Protein AF-A0A6V7HMQ6-F1 (afdb_monomer)

Foldseek 3Di:
DDDDDDDDDDDDDDDDDDDDPPDDDPPPDDCDPPCPVVPPPPVFQQAAPVCVVQDAAAPVVQVVVQVVVLVVCVVVPVDQDKDKGQHCLVNDPQQWGMWIWGQDPVGTDIDTDHDPDDDDPVRVVVVVVVVLVVVCVVPPVPDPDPDDDKDKDKDWDDADDPVRGDPVPDDDDPDHDTDMDIDMDD

Sequence (186 aa):
DIRKPTSPVSPKQEVEDTTYEVTGTPLEHDFGEDSFNVSTVAIKRNWYKFEEKYLPISITEATRLISSCTDDLQGCDSWKNPIVCIVDPSSSKDNEVLIGNNPDSRGFMTFSARLAGVATMSKVQNDVEALLVQHLSDTHPSKMKNPRIEITAIYEIYGIDPEITDFSEERKIEFPGFLKVETSWQ

Secondary structure (DSSP, 8-state):
-----------------------PPP------S-GGG---------S-GGGTT-PPBPHHHHHHHHHHHHHHTTT-TT--SPEEEEB-GGG-TT-EEEEEEEEETTEEEEEEEE---S--HHHHHHHHHHHHHHHHHHH-TT--PPP---EEEEEEEEE--TTT--TTTS---S---EEEEEEEE-

Organism: NCBI:txid1563983

Mean predicted aligned error: 16.92 Å

Structure (mmCIF, N/CA/C/O backbone):
data_AF-A0A6V7HMQ6-F1
#
_entry.id   AF-A0A6V7HMQ6-F1
#
loop_
_atom_site.group_PDB
_atom_site.id
_atom_site.type_symbol
_atom_site.label_atom_id
_atom_site.label_alt_id
_atom_site.label_comp_id
_atom_site.label_asym_id
_atom_site.label_entity_id
_atom_site.label_seq_id
_atom_site.pdbx_PDB_ins_code
_atom_site.Cartn_x
_atom_site.Cartn_y
_atom_site.Cartn_z
_atom_site.occupancy
_atom_site.B_iso_or_equiv
_atom_site.auth_seq_id
_atom_site.auth_comp_id
_atom_site.auth_asym_id
_atom_site.auth_atom_id
_atom_site.pdbx_PDB_model_num
ATOM 1 N N . ASP A 1 1 ? -63.573 10.245 67.338 1.00 44.12 1 ASP A N 1
ATOM 2 C CA . ASP A 1 1 ? -64.781 9.433 67.107 1.00 44.12 1 ASP A CA 1
ATOM 3 C C . ASP A 1 1 ? -65.916 10.235 66.504 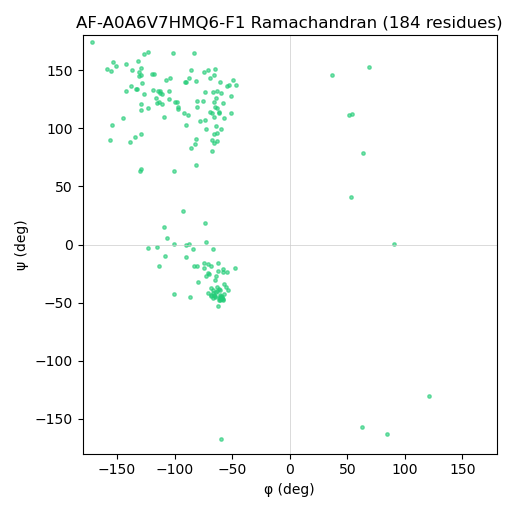1.00 44.12 1 ASP A C 1
ATOM 5 O O . ASP A 1 1 ? -66.597 10.932 67.239 1.00 44.12 1 ASP A O 1
ATOM 9 N N . ILE A 1 2 ? -66.147 10.108 65.193 1.00 36.53 2 ILE A N 1
ATOM 10 C CA . ILE A 1 2 ? -67.482 10.245 64.587 1.00 36.53 2 ILE A CA 1
ATOM 11 C C . ILE A 1 2 ? -67.547 9.245 63.423 1.00 36.53 2 ILE A C 1
ATOM 13 O O . ILE A 1 2 ? -66.895 9.427 62.400 1.00 36.53 2 ILE A O 1
ATOM 17 N N . ARG A 1 3 ? -68.327 8.172 63.591 1.00 41.03 3 ARG A N 1
ATOM 18 C CA . ARG A 1 3 ? -68.826 7.332 62.490 1.00 41.03 3 ARG A CA 1
ATOM 19 C C . ARG A 1 3 ? -70.136 7.927 61.980 1.00 41.03 3 ARG A C 1
ATOM 21 O O . ARG A 1 3 ? -70.962 8.279 62.816 1.00 41.03 3 ARG A O 1
ATOM 28 N N . LYS A 1 4 ? -70.391 7.879 60.667 1.00 38.78 4 LYS A N 1
ATOM 29 C CA . LYS A 1 4 ? -71.736 7.640 60.100 1.00 38.78 4 LYS A CA 1
ATOM 30 C C . LYS A 1 4 ? -71.671 6.995 58.694 1.00 38.78 4 LYS A C 1
ATOM 32 O O . LYS A 1 4 ? -70.620 7.082 58.065 1.00 38.78 4 LYS A O 1
ATOM 37 N N . PRO A 1 5 ? -72.745 6.303 58.247 1.00 42.19 5 PRO A N 1
ATOM 38 C CA . PRO A 1 5 ? -72.671 5.152 57.334 1.00 42.19 5 PRO A CA 1
ATOM 39 C C . PRO A 1 5 ? -73.475 5.266 56.003 1.00 42.19 5 PRO A C 1
ATOM 41 O O . PRO A 1 5 ? -74.366 6.098 55.885 1.00 42.19 5 PRO A O 1
ATOM 44 N N . THR A 1 6 ? -73.155 4.356 55.059 1.00 39.34 6 THR A N 1
ATOM 45 C CA . THR A 1 6 ? -73.966 3.653 54.009 1.00 39.34 6 THR A CA 1
ATOM 46 C C . THR A 1 6 ? -74.893 4.383 52.994 1.00 39.34 6 THR A C 1
ATOM 48 O O . THR A 1 6 ? -75.968 4.831 53.371 1.00 39.34 6 THR A O 1
ATOM 51 N N . SER A 1 7 ? -74.476 4.336 51.704 1.00 42.53 7 SER A N 1
ATOM 52 C CA . SER A 1 7 ? -75.098 3.927 50.389 1.00 42.53 7 SER A CA 1
ATOM 53 C C . SER A 1 7 ? -76.594 4.195 50.046 1.00 42.53 7 SER A C 1
ATOM 55 O O . SER A 1 7 ? -77.411 4.034 50.948 1.00 42.53 7 SER A O 1
ATOM 57 N N . PRO A 1 8 ? -77.015 4.491 48.766 1.00 43.47 8 PRO A N 1
ATOM 58 C CA . PRO A 1 8 ? -77.059 3.504 47.642 1.00 43.47 8 PRO A CA 1
ATOM 59 C C . PRO A 1 8 ? -76.978 3.992 46.141 1.00 43.47 8 PRO A C 1
ATOM 61 O O . PRO A 1 8 ? -77.483 5.041 45.774 1.00 43.47 8 PRO A O 1
ATOM 64 N N . VAL A 1 9 ? -76.390 3.137 45.277 1.00 34.81 9 VAL A N 1
ATOM 65 C CA . VAL A 1 9 ? -76.815 2.609 43.934 1.00 34.81 9 VAL A CA 1
ATOM 66 C C . VAL A 1 9 ? -77.222 3.520 42.724 1.00 34.81 9 VAL A C 1
ATOM 68 O O . VAL A 1 9 ? -78.347 3.995 42.665 1.00 34.81 9 VAL A O 1
ATOM 71 N N . SER A 1 10 ? -76.357 3.489 41.674 1.00 36.47 10 SER A N 1
ATOM 72 C CA . SER A 1 10 ? -76.566 3.362 40.185 1.00 36.47 10 SER A CA 1
ATOM 73 C C . SER A 1 10 ? -77.227 4.478 39.330 1.00 36.47 10 SER A C 1
ATOM 75 O O . SER A 1 10 ? -78.046 5.218 39.860 1.00 36.47 10 SER A O 1
ATOM 77 N N . PRO A 1 11 ? -76.924 4.604 38.003 1.00 38.47 11 PRO A N 1
ATOM 78 C CA . PRO A 1 11 ? -76.754 3.505 37.038 1.00 38.47 11 PRO A CA 1
ATOM 79 C C . PRO A 1 11 ? -75.514 3.512 36.134 1.00 38.47 11 PRO A C 1
ATOM 81 O O . PRO A 1 11 ? -74.884 4.525 35.849 1.00 38.47 11 PRO A O 1
ATOM 84 N N . LYS A 1 12 ? -75.235 2.292 35.666 1.00 45.47 12 LYS A N 1
ATOM 85 C CA . LYS A 1 12 ? -74.342 1.929 34.573 1.00 45.47 12 LYS A CA 1
ATOM 86 C C . LYS A 1 12 ? -74.556 2.806 33.338 1.00 45.47 12 LYS A C 1
ATOM 88 O O . LYS A 1 12 ? -75.685 2.942 32.870 1.00 45.47 12 LYS A O 1
ATOM 93 N N . GLN A 1 13 ? -73.454 3.222 32.731 1.00 36.81 13 GLN A N 1
ATOM 94 C CA . GLN A 1 13 ? -73.375 3.313 31.282 1.00 36.81 13 GLN A CA 1
ATOM 95 C C . GLN A 1 13 ? -72.100 2.582 30.861 1.00 36.81 13 GLN A C 1
ATOM 97 O O . GLN A 1 13 ? -70.996 3.107 30.951 1.00 36.81 13 GLN A O 1
ATOM 102 N N . GLU A 1 14 ? -72.273 1.308 30.510 1.00 45.88 14 GLU A N 1
ATOM 103 C CA . GLU A 1 14 ? -71.322 0.584 29.674 1.00 45.88 14 GLU A CA 1
ATOM 104 C C . GLU A 1 14 ? -71.394 1.231 28.286 1.00 45.88 14 GLU A C 1
ATOM 106 O O . GLU A 1 14 ? -72.427 1.161 27.621 1.00 45.88 14 GLU A O 1
ATOM 111 N N . VAL A 1 15 ? -70.314 1.893 27.880 1.00 42.06 15 VAL A N 1
ATOM 112 C CA . VAL A 1 15 ? -69.945 2.028 26.471 1.00 42.06 15 VAL A CA 1
ATOM 113 C C . VAL A 1 15 ? -68.452 1.732 26.417 1.00 42.06 15 VAL A C 1
ATOM 115 O O . VAL A 1 15 ? -67.619 2.598 26.673 1.00 42.06 15 VAL A O 1
ATOM 118 N N . GLU A 1 16 ? -68.126 0.466 26.172 1.00 47.56 16 GLU A N 1
ATOM 119 C CA . GLU A 1 16 ? -66.849 0.116 25.563 1.00 47.56 16 GLU A CA 1
ATOM 120 C C . GLU A 1 16 ? -66.852 0.684 24.141 1.00 47.56 16 GLU A C 1
ATOM 122 O O . GLU A 1 16 ? -67.730 0.347 23.351 1.00 47.56 16 GLU A O 1
ATOM 127 N N . ASP A 1 17 ? -65.877 1.531 23.820 1.00 38.19 17 ASP A N 1
ATOM 128 C CA . ASP A 1 17 ? -65.080 1.285 22.620 1.00 38.19 17 ASP A CA 1
ATOM 129 C C . ASP A 1 17 ? -63.701 1.934 22.781 1.00 38.19 17 ASP A C 1
ATOM 131 O O . ASP A 1 17 ? -63.513 3.151 22.738 1.00 38.19 17 ASP A O 1
ATOM 135 N N . THR A 1 18 ? -62.729 1.079 23.074 1.00 53.06 18 THR A N 1
ATOM 136 C CA . THR A 1 18 ? -61.312 1.393 23.195 1.00 53.06 18 THR A CA 1
ATOM 137 C C . THR A 1 18 ? -60.656 1.274 21.827 1.00 53.06 18 THR A C 1
ATOM 139 O O . THR A 1 18 ? -60.445 0.159 21.356 1.00 53.06 18 THR A O 1
ATOM 142 N N . THR A 1 19 ? -60.216 2.380 21.229 1.00 44.56 19 THR A N 1
ATOM 143 C CA . THR A 1 19 ? -59.189 2.327 20.175 1.00 44.56 19 THR A CA 1
ATOM 144 C C . THR A 1 19 ? -58.181 3.466 20.333 1.00 44.56 19 THR A C 1
ATOM 146 O O . THR A 1 19 ? -58.320 4.535 19.750 1.00 44.56 19 THR A O 1
ATOM 149 N N . TYR A 1 20 ? -57.157 3.152 21.133 1.00 49.06 20 TYR A N 1
ATOM 150 C CA . TYR A 1 20 ? -55.773 3.646 21.108 1.00 49.06 20 TYR A CA 1
ATOM 151 C C . TYR A 1 20 ? -55.510 5.142 21.368 1.00 49.06 20 TYR A C 1
ATOM 153 O O . TYR A 1 20 ? -55.124 5.889 20.471 1.00 49.06 20 TYR A O 1
ATOM 161 N N . GLU A 1 21 ? -55.546 5.541 22.645 1.00 42.56 21 GLU A N 1
ATOM 162 C CA . GLU A 1 21 ? -54.727 6.661 23.132 1.00 42.56 21 GLU A CA 1
ATOM 163 C C . GLU A 1 21 ? -53.238 6.273 23.054 1.00 42.56 21 GLU A C 1
ATOM 165 O O . GLU A 1 21 ? -52.680 5.621 23.936 1.00 42.56 21 GLU A O 1
ATOM 170 N N . VAL A 1 22 ? -52.583 6.662 21.959 1.00 54.94 22 VAL A N 1
ATOM 171 C CA . VAL A 1 22 ? -51.123 6.610 21.799 1.00 54.94 22 VAL A CA 1
ATOM 172 C C . VAL A 1 22 ? -50.519 7.842 22.470 1.00 54.94 22 VAL A C 1
ATOM 174 O O . VAL A 1 22 ? -50.009 8.748 21.819 1.00 54.94 22 VAL A O 1
ATOM 177 N N . THR A 1 23 ? -50.595 7.900 23.793 1.00 52.78 23 THR A N 1
ATOM 178 C CA . THR A 1 23 ? -49.800 8.850 24.578 1.00 52.78 23 THR A CA 1
ATOM 179 C C . THR A 1 23 ? -49.110 8.098 25.701 1.00 52.78 23 THR A C 1
ATOM 181 O O . THR A 1 23 ? -49.367 8.315 26.882 1.00 52.78 23 THR A O 1
ATOM 184 N N . GLY A 1 24 ? -48.234 7.168 25.317 1.00 53.25 24 GLY A N 1
ATOM 185 C CA . GLY A 1 24 ? -47.189 6.715 26.222 1.00 53.25 24 GLY A CA 1
ATOM 186 C C . GLY A 1 24 ? -46.293 7.909 26.522 1.00 53.25 24 GLY A C 1
ATOM 187 O O . GLY A 1 24 ? -45.706 8.491 25.609 1.00 53.25 24 GLY A O 1
ATOM 188 N N . THR A 1 25 ? -46.228 8.311 27.786 1.00 61.28 25 THR A N 1
ATOM 189 C CA . THR A 1 25 ? -45.180 9.198 28.290 1.00 61.28 25 THR A CA 1
ATOM 190 C C . THR A 1 25 ? -43.820 8.649 27.845 1.00 61.28 25 THR A C 1
ATOM 192 O O . THR A 1 25 ? -43.661 7.423 27.827 1.00 61.28 25 THR A O 1
ATOM 195 N N . PRO A 1 26 ? -42.847 9.501 27.459 1.00 58.66 26 PRO A N 1
ATOM 196 C CA . PRO A 1 26 ? -41.519 9.022 27.100 1.00 58.66 26 PRO A CA 1
ATOM 197 C C . PRO A 1 26 ? -41.014 8.115 28.219 1.00 58.66 26 PRO A C 1
ATOM 199 O O . PRO A 1 26 ? -41.080 8.496 29.387 1.00 58.66 26 PRO A O 1
ATOM 202 N N . LEU A 1 27 ? -40.571 6.908 27.869 1.00 57.59 27 LEU A N 1
ATOM 203 C CA . LEU A 1 27 ? -39.867 6.049 28.812 1.00 57.59 27 LEU A CA 1
ATOM 204 C C . LEU A 1 27 ? -38.657 6.847 29.302 1.00 57.59 27 LEU A C 1
ATOM 206 O O . LEU A 1 27 ? -37.739 7.110 28.526 1.00 57.59 27 LEU A O 1
ATOM 210 N N . GLU A 1 28 ? -38.688 7.279 30.562 1.00 56.50 28 GLU A N 1
ATOM 211 C CA . GLU A 1 28 ? -37.512 7.803 31.244 1.00 56.50 28 GLU A CA 1
ATOM 212 C C . GLU A 1 28 ? -36.507 6.653 31.327 1.00 56.50 28 GLU A C 1
ATOM 214 O O . GLU A 1 28 ? -36.609 5.764 32.171 1.00 56.50 28 GLU A O 1
ATOM 219 N N . HIS A 1 29 ? -35.589 6.617 30.365 1.00 57.09 29 HIS A N 1
ATOM 220 C CA . HIS A 1 29 ? -34.460 5.709 30.383 1.00 57.09 29 HIS A CA 1
ATOM 221 C C . HIS A 1 29 ? -33.312 6.419 31.097 1.00 57.09 29 HIS A C 1
ATOM 223 O O . HIS A 1 29 ? -32.650 7.283 30.523 1.00 57.09 29 HIS A O 1
ATOM 229 N N . ASP A 1 30 ? -33.080 6.049 32.352 1.00 56.81 30 ASP A N 1
ATOM 230 C CA . ASP A 1 30 ? -31.851 6.390 33.057 1.00 56.81 30 ASP A CA 1
ATOM 231 C C . ASP A 1 30 ? -30.766 5.393 32.623 1.00 56.81 30 ASP A C 1
ATOM 233 O O . ASP A 1 30 ? -30.926 4.183 32.783 1.00 56.81 30 ASP A O 1
ATOM 237 N N . PHE A 1 31 ? -29.687 5.885 32.012 1.00 53.59 31 PHE A N 1
ATOM 238 C CA . PHE A 1 31 ? -28.551 5.049 31.604 1.00 53.59 31 PHE A CA 1
ATOM 239 C C . PHE A 1 31 ? -27.697 4.584 32.802 1.00 53.59 31 PHE A C 1
ATOM 241 O O . PHE A 1 31 ? -26.715 3.869 32.615 1.00 53.59 31 PHE A O 1
ATOM 248 N N . GLY A 1 32 ? -28.081 4.931 34.038 1.00 63.00 32 GLY A N 1
ATOM 249 C CA . GLY A 1 32 ? -27.314 4.595 35.234 1.00 63.00 32 GLY A CA 1
ATOM 250 C C . GLY A 1 32 ? -25.937 5.262 35.216 1.00 63.00 32 GLY A C 1
ATOM 251 O O . GLY A 1 32 ? -25.730 6.269 34.539 1.00 63.00 32 GLY A O 1
ATOM 252 N N . GLU A 1 33 ? -24.973 4.706 35.957 1.00 54.97 33 GLU A N 1
ATOM 253 C CA . GLU A 1 33 ? -23.556 5.046 35.775 1.00 54.97 33 GLU A CA 1
ATOM 254 C C . GLU A 1 33 ? -23.094 4.533 34.409 1.00 54.97 33 GLU A C 1
ATOM 256 O O . GLU A 1 33 ? -22.514 3.456 34.270 1.00 54.97 33 GLU A O 1
ATOM 261 N N . ASP A 1 34 ? -23.419 5.309 33.386 1.00 49.06 34 ASP A N 1
ATOM 262 C CA . ASP A 1 34 ? -23.148 4.982 32.008 1.00 49.06 34 ASP A CA 1
ATOM 263 C C . ASP A 1 34 ? -21.631 4.963 31.804 1.00 49.06 34 ASP A C 1
ATOM 265 O O . ASP A 1 34 ? -20.940 5.988 31.850 1.00 49.06 34 ASP A O 1
ATOM 269 N N . SER A 1 35 ? -21.073 3.770 31.600 1.00 52.72 35 SER A N 1
ATOM 270 C CA . SER A 1 35 ? -19.638 3.585 31.393 1.00 52.72 35 SER A CA 1
ATOM 271 C C . SER A 1 35 ? -19.183 4.054 30.008 1.00 52.72 35 SER A C 1
ATOM 273 O O . SER A 1 35 ? -18.094 3.680 29.578 1.00 52.72 35 SER A O 1
ATOM 275 N N . PHE A 1 36 ? -19.966 4.883 29.303 1.00 49.34 36 PHE A N 1
ATOM 276 C CA . PHE A 1 36 ? -19.574 5.525 28.041 1.00 49.34 36 PHE A CA 1
ATOM 277 C C . PHE A 1 36 ? -18.260 6.307 28.170 1.00 49.34 36 PHE A C 1
ATOM 279 O O . PHE A 1 36 ? -17.541 6.469 27.188 1.00 49.34 36 PHE A O 1
ATOM 286 N N . ASN A 1 37 ? -17.902 6.732 29.386 1.00 46.31 37 ASN A N 1
ATOM 287 C CA . ASN A 1 37 ? -16.622 7.384 29.674 1.00 46.31 37 ASN A CA 1
ATOM 288 C C . ASN A 1 37 ? -15.457 6.413 29.933 1.00 46.31 37 ASN A C 1
ATOM 290 O O . ASN A 1 37 ? -14.319 6.852 30.093 1.00 46.31 37 ASN A O 1
ATOM 294 N N . VAL A 1 38 ? -15.700 5.101 29.956 1.00 47.19 38 VAL A N 1
ATOM 295 C CA . VAL A 1 38 ? -14.657 4.069 29.990 1.00 47.19 38 VAL A CA 1
ATOM 296 C C . VAL A 1 38 ? -14.501 3.516 28.579 1.00 47.19 38 VAL A C 1
ATOM 298 O O . VAL A 1 38 ? -14.736 2.339 28.308 1.00 47.19 38 VAL A O 1
ATOM 301 N N . SER A 1 39 ? -14.083 4.377 27.652 1.00 46.94 39 SER A N 1
ATOM 302 C CA . SER A 1 39 ? -13.516 3.928 26.387 1.00 46.94 39 SER A CA 1
ATOM 303 C C . SER A 1 39 ? -12.236 3.161 26.710 1.00 46.94 39 SER A C 1
ATOM 305 O O . SER A 1 39 ? -11.146 3.726 26.818 1.00 46.94 39 SER A O 1
ATOM 307 N N . THR A 1 40 ? -12.375 1.856 26.930 1.00 44.41 40 THR A N 1
ATOM 308 C CA . THR A 1 40 ? -11.250 0.937 26.881 1.00 44.41 40 THR A CA 1
ATOM 309 C C . THR A 1 40 ? -10.773 0.976 25.442 1.00 44.41 40 THR A C 1
ATOM 311 O O . THR A 1 40 ? -11.398 0.417 24.545 1.00 44.41 40 THR A O 1
ATOM 314 N N . VAL A 1 41 ? -9.686 1.709 25.204 1.00 47.06 41 VAL A N 1
ATOM 315 C CA . VAL A 1 41 ? -8.946 1.616 23.951 1.00 47.06 41 VAL A CA 1
ATOM 316 C C . VAL A 1 41 ? -8.363 0.209 23.938 1.00 47.06 41 VAL A C 1
ATOM 318 O O . VAL A 1 41 ? -7.273 -0.035 24.454 1.00 47.06 41 VAL A O 1
ATOM 321 N N . ALA A 1 42 ? -9.139 -0.752 23.439 1.00 51.09 42 ALA A N 1
ATOM 322 C CA . ALA A 1 42 ? -8.601 -2.045 23.082 1.00 51.09 42 ALA A CA 1
ATOM 323 C C . ALA A 1 42 ? -7.511 -1.765 22.045 1.00 51.09 42 ALA A C 1
ATOM 325 O O . ALA A 1 42 ? -7.763 -1.102 21.036 1.00 51.09 42 ALA A O 1
ATOM 326 N N . ILE A 1 43 ? -6.283 -2.192 22.336 1.00 55.31 43 ILE A N 1
ATOM 327 C CA . ILE A 1 43 ? -5.183 -2.127 21.378 1.00 55.31 43 ILE A CA 1
ATOM 328 C C . ILE A 1 43 ? -5.548 -3.120 20.271 1.00 55.31 43 ILE A C 1
ATOM 330 O O . ILE A 1 43 ? -5.256 -4.306 20.389 1.00 55.31 43 ILE A O 1
ATOM 334 N N . LYS A 1 44 ? -6.261 -2.639 19.247 1.00 59.12 44 LYS A N 1
ATOM 335 C CA . LYS A 1 44 ? -6.657 -3.431 18.082 1.00 59.12 44 LYS A CA 1
ATOM 336 C C . LYS A 1 44 ? -5.398 -3.854 17.330 1.00 59.12 44 LYS A C 1
ATOM 338 O O . LYS A 1 44 ? -4.568 -3.009 16.984 1.00 59.12 44 LYS A O 1
ATOM 343 N N . ARG A 1 45 ? -5.250 -5.156 17.087 1.00 62.09 45 ARG A N 1
ATOM 344 C CA . ARG A 1 45 ? -4.258 -5.694 16.151 1.00 62.09 45 ARG A CA 1
ATOM 345 C C . ARG A 1 45 ? -4.953 -5.941 14.820 1.00 62.09 45 ARG A C 1
ATOM 347 O O . ARG A 1 45 ? -5.848 -6.772 14.742 1.00 62.09 45 ARG A O 1
ATOM 354 N N . ASN A 1 46 ? -4.512 -5.220 13.793 1.00 66.38 46 ASN A N 1
ATOM 355 C CA . ASN A 1 46 ? -5.070 -5.291 12.441 1.00 66.38 46 ASN A CA 1
ATOM 356 C C . ASN A 1 46 ? -4.322 -6.313 11.555 1.00 66.38 46 ASN A C 1
ATOM 358 O O . ASN A 1 46 ? -4.199 -6.107 10.350 1.00 66.38 46 ASN A O 1
ATOM 362 N N . TRP A 1 47 ? -3.742 -7.358 12.151 1.00 69.75 47 TRP A N 1
ATOM 363 C CA . TRP A 1 47 ? -3.050 -8.431 11.435 1.00 69.75 47 TRP A CA 1
ATOM 364 C C . TRP A 1 47 ? -3.136 -9.740 12.216 1.00 69.75 47 TRP A C 1
ATOM 366 O O . TRP A 1 47 ? -3.218 -9.741 13.450 1.00 69.75 47 TRP A O 1
ATOM 376 N N . TYR A 1 48 ? -3.062 -10.862 11.502 1.00 69.31 48 TYR A N 1
ATOM 377 C CA . TYR A 1 48 ? -3.008 -12.182 12.118 1.00 69.31 48 TYR A CA 1
ATOM 378 C C . TYR A 1 48 ? -1.636 -12.462 12.726 1.00 69.31 48 TYR A C 1
ATOM 380 O O . TYR A 1 48 ? -0.596 -12.071 12.194 1.00 69.31 48 TYR A O 1
ATOM 388 N N . LYS A 1 49 ? -1.589 -13.244 13.808 1.00 71.56 49 LYS A N 1
ATOM 389 C CA . LYS A 1 49 ? -0.316 -13.586 14.468 1.00 71.56 49 LYS A CA 1
ATOM 390 C C . LYS A 1 49 ? 0.699 -14.265 13.545 1.00 71.56 49 LYS A C 1
ATOM 392 O O . LYS A 1 49 ? 1.902 -14.059 13.672 1.00 71.56 49 LYS A O 1
ATOM 397 N N . PHE A 1 50 ? 0.238 -15.079 12.593 1.00 74.50 50 PHE A N 1
ATOM 398 C CA . PHE A 1 50 ? 1.134 -15.717 11.624 1.00 74.50 50 P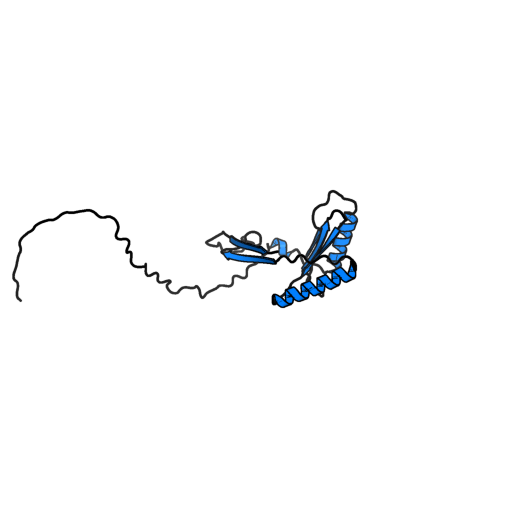HE A CA 1
ATOM 399 C C . PHE A 1 50 ? 1.722 -14.725 10.611 1.00 74.50 50 PHE A C 1
ATOM 401 O O . PHE A 1 50 ? 2.693 -15.076 9.939 1.00 74.50 50 PHE A O 1
ATOM 408 N N . GLU A 1 51 ? 1.142 -13.529 10.481 1.00 72.44 51 GLU A N 1
ATOM 409 C CA . GLU A 1 51 ? 1.621 -12.459 9.608 1.00 72.44 51 GLU A CA 1
ATOM 410 C C . GLU A 1 51 ? 2.732 -11.635 10.263 1.00 72.44 51 GLU A C 1
ATOM 412 O O . GLU A 1 51 ? 3.536 -11.049 9.547 1.00 72.44 51 GLU A O 1
ATOM 417 N N . GLU A 1 52 ? 2.886 -11.698 11.593 1.00 67.75 52 GLU A N 1
ATOM 418 C CA . GLU A 1 52 ? 3.997 -11.060 12.325 1.00 67.75 52 GLU A CA 1
ATOM 419 C C . GLU A 1 52 ? 5.381 -11.547 11.855 1.00 67.75 52 GLU A C 1
ATOM 421 O O . GLU A 1 52 ? 6.389 -10.871 12.055 1.00 67.75 52 GLU A O 1
ATOM 426 N N . LYS A 1 53 ? 5.453 -12.722 11.212 1.00 68.75 53 LYS A N 1
ATOM 427 C CA . LYS A 1 53 ? 6.702 -13.253 10.643 1.00 68.75 53 LYS A CA 1
ATOM 428 C C . LYS A 1 53 ? 7.133 -12.535 9.361 1.00 68.75 53 LYS A C 1
ATOM 430 O O . LYS A 1 53 ? 8.289 -12.669 8.960 1.00 68.75 53 LYS A O 1
ATOM 435 N N . TYR A 1 54 ? 6.211 -11.857 8.677 1.00 73.00 54 TYR A N 1
ATOM 436 C CA . TYR A 1 54 ? 6.518 -11.119 7.461 1.00 73.00 54 TYR A CA 1
ATOM 437 C C . TYR A 1 54 ? 7.098 -9.771 7.867 1.00 73.00 54 TYR A C 1
ATOM 439 O O . TYR A 1 54 ? 6.386 -8.801 8.110 1.00 73.00 54 TYR A O 1
ATOM 447 N N . LEU A 1 55 ? 8.421 -9.743 7.990 1.00 76.88 55 LEU A N 1
ATOM 448 C CA . LEU A 1 55 ? 9.140 -8.517 8.283 1.00 76.88 55 LEU A CA 1
ATOM 449 C C . LEU A 1 55 ? 9.169 -7.633 7.031 1.00 76.88 55 LEU A C 1
ATOM 451 O O . LEU A 1 55 ? 9.524 -8.128 5.955 1.00 76.88 55 LEU A O 1
ATOM 455 N N . PRO A 1 56 ? 8.832 -6.339 7.160 1.00 84.44 56 PRO A N 1
ATOM 456 C CA . PRO A 1 56 ? 9.134 -5.362 6.129 1.00 84.44 56 PRO A CA 1
ATOM 457 C C . PRO A 1 56 ? 10.624 -5.425 5.785 1.00 84.44 56 PRO A C 1
ATOM 459 O O . PRO A 1 56 ? 11.474 -5.548 6.669 1.00 84.44 56 PRO A O 1
ATOM 462 N N . ILE A 1 57 ? 10.938 -5.365 4.496 1.00 91.31 57 ILE A N 1
ATOM 463 C CA . ILE A 1 57 ? 12.321 -5.391 4.004 1.00 91.31 57 ILE A CA 1
ATOM 464 C C . ILE A 1 57 ? 12.777 -3.983 3.636 1.00 91.31 57 ILE A C 1
ATOM 466 O O . ILE A 1 57 ? 11.960 -3.073 3.486 1.00 91.31 57 ILE A O 1
ATOM 470 N N . SER A 1 58 ? 14.082 -3.781 3.466 1.00 93.06 58 SER A N 1
ATOM 471 C CA . SER A 1 58 ? 14.574 -2.473 3.033 1.00 93.06 58 SER A CA 1
ATOM 472 C C . SER A 1 58 ? 14.091 -2.130 1.619 1.00 93.06 58 SER A C 1
ATOM 474 O O . SER A 1 58 ? 13.914 -3.016 0.777 1.00 93.06 58 SER A O 1
ATOM 476 N N . ILE A 1 59 ? 13.935 -0.838 1.314 1.00 92.88 59 ILE A N 1
ATOM 477 C CA . ILE A 1 59 ? 13.525 -0.382 -0.026 1.00 92.88 59 ILE A CA 1
ATOM 478 C C . ILE A 1 59 ? 14.445 -0.913 -1.134 1.00 92.88 59 ILE A C 1
ATOM 480 O O . ILE A 1 59 ? 13.991 -1.291 -2.216 1.00 92.88 59 ILE A O 1
ATOM 484 N N . THR A 1 60 ? 15.744 -1.002 -0.849 1.00 93.50 60 THR A N 1
ATOM 485 C CA . THR A 1 60 ? 16.755 -1.519 -1.775 1.00 93.50 60 THR A CA 1
ATOM 486 C C . THR A 1 60 ? 16.532 -2.999 -2.073 1.00 93.50 60 THR A C 1
ATOM 488 O O . THR A 1 60 ? 16.592 -3.418 -3.229 1.00 93.50 60 THR A O 1
ATOM 491 N N . GLU A 1 61 ? 16.255 -3.803 -1.045 1.00 93.94 61 GLU A N 1
ATOM 492 C CA . GLU A 1 61 ? 15.969 -5.229 -1.210 1.00 93.94 61 GLU A CA 1
ATOM 493 C C . GLU A 1 61 ? 14.643 -5.457 -1.928 1.00 93.94 61 GLU A C 1
ATOM 495 O O . GLU A 1 61 ? 14.598 -6.270 -2.850 1.00 93.94 61 GLU A O 1
ATOM 500 N N . ALA A 1 62 ? 13.600 -4.708 -1.564 1.00 94.00 62 ALA A N 1
ATOM 501 C CA . ALA A 1 62 ? 12.300 -4.765 -2.224 1.00 94.00 62 ALA A CA 1
ATOM 502 C C . ALA A 1 62 ? 12.420 -4.448 -3.717 1.00 94.00 62 ALA A C 1
ATOM 504 O O . ALA A 1 62 ? 11.944 -5.214 -4.553 1.00 94.00 62 ALA A O 1
ATOM 505 N N . THR A 1 63 ? 13.138 -3.375 -4.059 1.00 93.06 63 THR A N 1
ATOM 506 C CA . THR A 1 63 ? 13.379 -2.989 -5.455 1.00 93.06 63 THR A CA 1
ATOM 507 C C . THR A 1 63 ? 14.118 -4.094 -6.202 1.00 93.06 63 THR A C 1
ATOM 509 O O . THR A 1 63 ? 13.717 -4.478 -7.297 1.00 93.06 63 THR A O 1
ATOM 512 N N . ARG A 1 64 ? 15.168 -4.667 -5.598 1.00 94.56 64 ARG A N 1
ATOM 513 C CA . ARG A 1 64 ? 15.937 -5.761 -6.207 1.00 94.56 64 ARG A CA 1
ATOM 514 C C . ARG A 1 64 ? 15.072 -6.996 -6.473 1.00 94.56 64 ARG A C 1
ATOM 516 O O . ARG A 1 64 ? 15.203 -7.603 -7.533 1.00 94.56 64 ARG A O 1
ATOM 523 N N . LEU A 1 65 ? 14.216 -7.374 -5.523 1.00 93.94 65 LEU A N 1
ATOM 524 C CA . LEU A 1 65 ? 13.315 -8.520 -5.662 1.00 93.94 65 LEU A CA 1
ATOM 525 C C . LEU A 1 65 ? 12.263 -8.277 -6.742 1.00 93.94 65 LEU A C 1
ATOM 527 O O . LEU A 1 65 ? 12.074 -9.134 -7.597 1.00 93.94 65 LEU A O 1
ATOM 531 N N . ILE A 1 66 ? 11.629 -7.104 -6.744 1.00 94.00 66 ILE A N 1
ATOM 532 C CA . ILE A 1 66 ? 10.633 -6.740 -7.756 1.00 94.00 66 ILE A CA 1
ATOM 533 C C . ILE A 1 66 ? 11.248 -6.755 -9.152 1.00 94.00 66 ILE A C 1
ATOM 535 O O . ILE A 1 66 ? 10.640 -7.322 -10.059 1.00 94.00 66 ILE A O 1
ATOM 539 N N . SER A 1 67 ? 12.446 -6.192 -9.327 1.00 92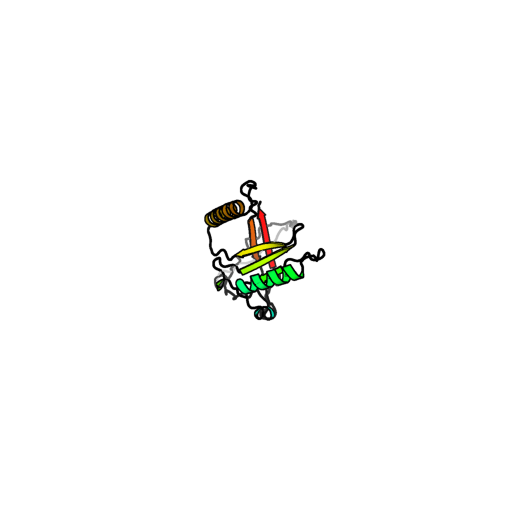.19 67 SER A N 1
ATOM 540 C CA . SER A 1 67 ? 13.150 -6.227 -10.612 1.00 92.19 67 SER A CA 1
ATOM 541 C C . SER A 1 67 ? 13.456 -7.658 -11.044 1.00 92.19 67 SER A C 1
ATOM 543 O O . SER A 1 67 ? 13.095 -8.032 -12.150 1.00 92.19 67 SER A O 1
ATOM 545 N N . SER A 1 68 ? 14.007 -8.490 -10.152 1.00 92.94 68 SER A N 1
ATOM 546 C CA . SER A 1 68 ? 14.286 -9.902 -10.455 1.00 92.94 68 SER A CA 1
ATOM 547 C C . SER A 1 68 ? 13.024 -10.662 -10.870 1.00 92.94 68 SER A C 1
ATOM 549 O O . SER A 1 68 ? 13.027 -11.339 -11.890 1.00 92.94 68 SER A O 1
ATOM 551 N N . CYS A 1 69 ? 11.925 -10.513 -10.124 1.00 91.25 69 CYS A N 1
ATOM 552 C CA . CYS A 1 69 ? 10.651 -11.140 -10.471 1.00 91.25 69 CYS A CA 1
ATOM 553 C C . CYS A 1 69 ? 10.102 -10.615 -11.804 1.00 91.25 69 CYS A C 1
ATOM 555 O O . CYS A 1 69 ? 9.499 -11.364 -12.564 1.00 91.25 69 CYS A O 1
ATOM 557 N N . THR A 1 70 ? 10.288 -9.325 -12.083 1.00 89.69 70 THR A N 1
ATOM 558 C CA . THR A 1 70 ? 9.848 -8.699 -13.335 1.00 89.69 70 THR A CA 1
ATOM 559 C C . THR A 1 70 ? 10.631 -9.244 -14.529 1.00 89.69 70 THR A C 1
ATOM 561 O O . THR A 1 70 ? 10.024 -9.540 -15.556 1.00 89.69 70 THR A O 1
ATOM 564 N N . ASP A 1 71 ? 11.945 -9.423 -14.379 1.00 89.56 71 ASP A N 1
ATOM 565 C CA . ASP A 1 71 ? 12.825 -10.003 -15.397 1.00 89.56 71 ASP A CA 1
ATOM 566 C C . ASP A 1 71 ? 12.470 -11.477 -15.656 1.00 89.56 71 ASP A C 1
ATOM 568 O O . ASP A 1 71 ? 12.334 -11.890 -16.807 1.00 89.56 71 ASP A O 1
ATOM 572 N N . ASP A 1 72 ? 12.219 -12.257 -14.599 1.00 88.12 72 ASP A N 1
ATOM 573 C CA . ASP A 1 72 ? 11.805 -13.664 -14.709 1.00 88.12 72 ASP A CA 1
ATOM 574 C C . ASP A 1 72 ? 10.431 -13.826 -15.382 1.00 88.12 72 ASP A C 1
ATOM 576 O O . ASP A 1 72 ? 10.155 -14.826 -16.049 1.00 88.12 72 ASP A O 1
ATOM 580 N N . LEU A 1 73 ? 9.551 -12.837 -15.210 1.00 87.25 73 LEU A N 1
ATOM 581 C CA . LEU A 1 73 ? 8.220 -12.797 -15.817 1.00 87.25 73 LEU A CA 1
ATOM 582 C C . LEU A 1 73 ? 8.212 -12.101 -17.183 1.00 87.25 73 LEU A C 1
ATOM 584 O O . LEU A 1 73 ? 7.159 -12.018 -17.826 1.00 87.25 73 LEU A O 1
ATOM 588 N N . GLN A 1 74 ? 9.359 -11.613 -17.657 1.00 77.38 74 GLN A N 1
ATOM 589 C CA . GLN A 1 74 ? 9.459 -10.928 -18.935 1.00 77.38 74 GLN A CA 1
ATOM 590 C C . GLN A 1 74 ? 9.143 -11.908 -20.079 1.00 77.38 74 GLN A C 1
ATOM 592 O O . GLN A 1 74 ? 9.812 -12.919 -20.271 1.00 77.38 74 GLN A O 1
ATOM 597 N N . GLY A 1 75 ? 8.081 -11.622 -20.840 1.00 72.75 75 GLY A N 1
ATOM 598 C CA . GLY A 1 75 ? 7.567 -12.510 -21.896 1.00 72.75 75 GLY A CA 1
ATOM 599 C C . GLY A 1 75 ? 6.498 -13.509 -21.433 1.00 72.75 75 GLY A C 1
ATOM 600 O O . GLY A 1 75 ? 5.980 -14.275 -22.244 1.00 72.75 75 GLY A O 1
ATOM 601 N N . CYS A 1 76 ? 6.120 -13.492 -20.152 1.00 79.00 76 CYS A N 1
ATOM 602 C CA . CYS A 1 76 ? 4.973 -14.237 -19.648 1.00 79.00 76 CYS A CA 1
ATOM 603 C C . CYS A 1 76 ? 3.680 -13.420 -19.815 1.00 79.00 76 CYS A C 1
ATOM 605 O O . CYS A 1 76 ? 3.187 -12.797 -18.875 1.00 79.00 76 CYS A O 1
ATOM 607 N N . ASP A 1 77 ? 3.078 -13.470 -21.006 1.00 76.50 77 ASP A N 1
ATOM 608 C CA . ASP A 1 77 ? 1.845 -12.720 -21.324 1.00 76.50 77 ASP A CA 1
ATOM 609 C C . ASP A 1 77 ? 0.628 -13.122 -20.467 1.00 76.50 77 ASP A C 1
ATOM 611 O O . ASP A 1 77 ? -0.383 -12.407 -20.404 1.00 76.50 77 ASP A O 1
ATOM 615 N N . SER A 1 78 ? 0.716 -14.277 -19.802 1.00 84.00 78 SER A N 1
ATOM 616 C CA . SER A 1 78 ? -0.332 -14.822 -18.938 1.00 84.00 78 SER A CA 1
ATOM 617 C C . SER A 1 78 ? -0.361 -14.209 -17.537 1.00 84.00 78 SER A C 1
ATOM 619 O O . SER A 1 78 ? -1.391 -14.292 -16.868 1.00 84.00 78 SER A O 1
ATOM 621 N N . TRP A 1 79 ? 0.722 -13.568 -17.089 1.00 86.31 79 TRP A N 1
ATOM 622 C CA . TRP A 1 79 ? 0.773 -13.001 -15.747 1.00 86.31 79 TRP A CA 1
ATOM 623 C C . TRP A 1 79 ? -0.046 -11.706 -15.672 1.00 86.31 79 TRP A C 1
ATOM 625 O O . TRP A 1 79 ? 0.171 -10.767 -16.440 1.00 86.31 79 TRP A O 1
ATOM 635 N N . LYS A 1 80 ? -1.019 -11.663 -14.755 1.00 85.94 80 LYS A N 1
ATOM 636 C CA . LYS A 1 80 ? -1.932 -10.517 -14.559 1.00 85.94 80 LYS A CA 1
ATOM 637 C C . LYS A 1 80 ? -1.922 -9.957 -13.142 1.00 85.94 80 LYS A C 1
ATOM 639 O O . LYS A 1 80 ? -2.586 -8.961 -12.886 1.00 85.94 80 LYS A O 1
ATOM 644 N N . ASN A 1 81 ? -1.172 -10.578 -12.237 1.00 90.25 81 ASN A N 1
ATOM 645 C CA . ASN A 1 81 ? -1.173 -10.187 -10.836 1.00 90.25 81 ASN A CA 1
ATOM 646 C C . ASN A 1 81 ? -0.083 -9.141 -10.564 1.00 90.25 81 ASN A C 1
ATOM 648 O O . ASN A 1 81 ? 1.028 -9.266 -11.085 1.00 90.25 81 ASN A O 1
ATOM 652 N N . PRO A 1 82 ? -0.352 -8.124 -9.738 1.00 91.38 82 PRO A N 1
ATOM 653 C CA . PRO A 1 82 ? 0.686 -7.205 -9.305 1.00 91.38 82 PRO A CA 1
ATOM 654 C C . PRO A 1 82 ? 1.730 -7.923 -8.440 1.00 91.38 82 PRO A C 1
ATOM 656 O O . PRO A 1 82 ? 1.418 -8.833 -7.672 1.00 91.38 82 PRO A O 1
ATOM 659 N N . ILE A 1 83 ? 2.982 -7.491 -8.569 1.00 92.38 83 ILE A N 1
ATOM 660 C CA . ILE A 1 83 ? 4.100 -7.910 -7.721 1.00 92.38 83 ILE A CA 1
ATOM 661 C C . ILE A 1 83 ? 4.288 -6.807 -6.691 1.00 92.38 83 ILE A C 1
ATOM 663 O O . ILE A 1 83 ? 4.494 -5.656 -7.069 1.00 92.38 83 ILE A O 1
ATOM 667 N N . VAL A 1 84 ? 4.210 -7.143 -5.407 1.00 93.62 84 VAL A N 1
ATOM 668 C CA . V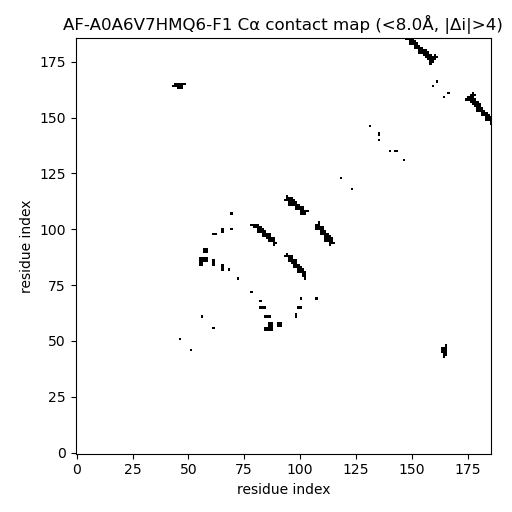AL A 1 84 ? 4.269 -6.164 -4.316 1.00 93.62 84 VAL A CA 1
ATOM 669 C C . VAL A 1 84 ? 5.257 -6.586 -3.245 1.00 93.62 84 VAL A C 1
ATOM 671 O O . VAL A 1 84 ? 5.454 -7.774 -2.998 1.00 93.62 84 VAL A O 1
ATOM 674 N N . CYS A 1 85 ? 5.873 -5.602 -2.601 1.00 92.38 85 CYS A N 1
ATOM 675 C CA . CYS A 1 85 ? 6.731 -5.789 -1.441 1.00 92.38 85 CYS A CA 1
ATOM 676 C C . CYS A 1 85 ? 6.355 -4.781 -0.357 1.00 92.38 85 CYS A C 1
ATOM 678 O O . CYS A 1 85 ? 6.201 -3.590 -0.636 1.00 92.38 85 CYS A O 1
ATOM 680 N N . ILE A 1 86 ? 6.241 -5.275 0.876 1.00 91.31 86 ILE A N 1
ATOM 681 C CA . ILE A 1 86 ? 6.087 -4.446 2.071 1.00 91.31 86 ILE A CA 1
ATOM 682 C C . ILE A 1 86 ? 7.474 -3.938 2.457 1.00 91.31 86 ILE A C 1
ATOM 684 O O . ILE A 1 86 ? 8.406 -4.725 2.642 1.00 91.31 86 ILE A O 1
ATOM 688 N N . VAL A 1 87 ? 7.604 -2.621 2.548 1.00 92.62 87 VAL A N 1
ATOM 689 C CA . VAL A 1 87 ? 8.874 -1.936 2.785 1.00 92.62 87 VAL A CA 1
ATOM 690 C C . VAL A 1 87 ? 8.900 -1.382 4.198 1.00 92.62 87 VAL A C 1
ATOM 692 O O . VAL A 1 87 ? 7.888 -0.893 4.695 1.00 92.62 87 VAL A O 1
ATOM 695 N N . ASP A 1 88 ? 10.060 -1.454 4.847 1.00 90.00 88 ASP A N 1
ATOM 696 C CA . ASP A 1 88 ? 10.304 -0.744 6.097 1.00 90.00 88 ASP A CA 1
ATOM 697 C C . ASP A 1 88 ? 10.361 0.769 5.813 1.00 90.00 88 ASP A C 1
ATOM 699 O O . ASP A 1 88 ? 11.311 1.222 5.154 1.00 90.00 88 ASP A O 1
ATOM 703 N N . PRO A 1 89 ? 9.405 1.575 6.316 1.00 87.44 89 PRO A N 1
ATOM 704 C CA . PRO A 1 89 ? 9.383 3.008 6.050 1.00 87.44 89 PRO A CA 1
ATOM 705 C C . PRO A 1 89 ? 10.619 3.736 6.586 1.00 87.44 89 PRO A C 1
ATOM 707 O O . PRO A 1 89 ? 10.979 4.771 6.035 1.00 87.44 89 PRO A O 1
ATOM 710 N N . SER A 1 90 ? 11.323 3.190 7.587 1.00 88.31 90 SER A N 1
ATOM 711 C CA . SER A 1 90 ? 12.579 3.772 8.084 1.00 88.31 90 SER A CA 1
ATOM 712 C C . SER A 1 90 ? 13.732 3.685 7.073 1.00 88.31 90 SER A C 1
ATOM 714 O O . SER A 1 90 ? 14.708 4.431 7.170 1.00 88.31 90 SER A O 1
ATOM 716 N N . SER A 1 91 ? 13.610 2.797 6.081 1.00 87.06 91 SER A N 1
ATOM 717 C CA . SER A 1 91 ? 14.587 2.618 5.006 1.00 87.06 91 SER A CA 1
ATOM 718 C C . SER A 1 91 ? 14.320 3.495 3.775 1.00 87.06 91 SER A C 1
ATOM 720 O O . SER A 1 91 ? 15.189 3.594 2.907 1.00 87.06 91 SER A O 1
ATOM 722 N N . SER A 1 92 ? 13.152 4.147 3.694 1.00 85.12 92 SER A N 1
ATOM 723 C CA . SER A 1 92 ? 12.772 5.057 2.605 1.00 85.12 92 SER A CA 1
ATOM 724 C C . SER A 1 92 ? 12.870 6.516 3.056 1.00 85.12 92 SER A C 1
ATOM 726 O O . SER A 1 92 ? 12.542 6.866 4.186 1.00 85.12 92 SER A O 1
ATOM 728 N N . LYS A 1 93 ? 13.292 7.405 2.149 1.00 81.19 93 LYS A N 1
ATOM 729 C CA . LYS A 1 93 ? 13.286 8.856 2.406 1.00 81.19 93 LYS A CA 1
ATOM 730 C C . LYS A 1 93 ? 11.871 9.434 2.457 1.00 81.19 93 LYS A C 1
ATOM 732 O O . LYS A 1 93 ? 11.662 10.447 3.118 1.00 81.19 93 LYS A O 1
ATOM 737 N N . ASP A 1 94 ? 10.928 8.777 1.787 1.00 80.12 94 ASP A N 1
ATOM 738 C CA . ASP A 1 94 ? 9.566 9.266 1.568 1.00 80.12 94 ASP A CA 1
ATOM 739 C C . ASP A 1 94 ? 8.519 8.484 2.379 1.00 80.12 94 ASP A C 1
ATOM 741 O O . ASP A 1 94 ? 7.320 8.595 2.120 1.00 80.12 94 ASP A O 1
ATOM 745 N N . ASN A 1 95 ? 8.958 7.712 3.385 1.00 85.44 95 ASN A N 1
ATOM 746 C CA . ASN A 1 95 ? 8.113 6.839 4.210 1.00 85.44 95 ASN A CA 1
ATOM 747 C C . ASN A 1 95 ? 7.260 5.868 3.373 1.00 85.44 95 ASN A C 1
ATOM 749 O O . ASN A 1 95 ? 6.074 5.655 3.649 1.00 85.44 95 ASN A O 1
ATOM 753 N N . GLU A 1 96 ? 7.847 5.304 2.320 1.00 90.25 96 GLU A N 1
ATOM 754 C CA . GLU A 1 96 ? 7.198 4.271 1.516 1.00 90.25 96 GLU A CA 1
ATOM 755 C C . GLU A 1 96 ? 7.022 2.993 2.333 1.00 90.25 96 GLU A C 1
ATOM 757 O O . GLU A 1 96 ? 7.956 2.511 2.969 1.00 90.25 96 GLU A O 1
ATOM 762 N N . VAL A 1 97 ? 5.810 2.447 2.302 1.00 91.25 97 VAL A N 1
ATOM 763 C CA . VAL A 1 97 ? 5.436 1.209 3.005 1.00 91.25 97 VAL A CA 1
ATOM 764 C C . VAL A 1 97 ? 5.108 0.073 2.053 1.00 91.25 97 VAL A C 1
ATOM 766 O O . VAL A 1 97 ? 5.120 -1.093 2.440 1.00 91.25 97 VAL A O 1
ATOM 769 N N . LEU A 1 98 ? 4.828 0.405 0.795 1.00 92.38 98 LEU A N 1
ATOM 770 C CA . LEU A 1 98 ? 4.546 -0.561 -0.248 1.00 92.38 98 LEU A CA 1
ATOM 771 C C . LEU A 1 98 ? 5.164 -0.067 -1.546 1.00 92.38 98 LEU A C 1
ATOM 773 O O . LEU A 1 98 ? 4.950 1.079 -1.940 1.00 92.38 98 LEU A O 1
ATOM 777 N N . ILE A 1 99 ? 5.876 -0.943 -2.237 1.00 94.06 99 ILE A N 1
ATOM 778 C CA . ILE A 1 99 ? 6.279 -0.712 -3.622 1.00 94.06 99 ILE A CA 1
ATOM 779 C C . ILE A 1 99 ? 5.893 -1.925 -4.455 1.00 94.06 99 ILE A C 1
ATOM 781 O O . ILE A 1 99 ? 5.804 -3.047 -3.944 1.00 94.06 99 ILE A O 1
ATOM 785 N N . GLY A 1 100 ? 5.642 -1.709 -5.737 1.00 94.19 100 GLY A N 1
ATOM 786 C CA . GLY A 1 100 ? 5.210 -2.789 -6.598 1.00 94.19 100 GLY A CA 1
ATOM 787 C C . GLY A 1 100 ? 5.159 -2.435 -8.067 1.00 94.19 100 GLY A C 1
ATOM 788 O O . GLY A 1 100 ? 5.342 -1.290 -8.473 1.00 94.19 100 GLY A O 1
ATOM 789 N N . ASN A 1 101 ? 4.873 -3.465 -8.850 1.00 92.06 101 ASN A N 1
ATOM 790 C CA . ASN A 1 101 ? 4.690 -3.404 -10.285 1.00 92.06 101 ASN A CA 1
ATOM 791 C C . ASN A 1 101 ? 3.341 -4.023 -10.638 1.00 92.06 101 ASN A C 1
ATOM 793 O O . ASN A 1 101 ? 3.042 -5.145 -10.233 1.00 92.06 101 ASN A O 1
ATOM 797 N N . ASN A 1 102 ? 2.538 -3.312 -11.422 1.00 90.88 102 ASN A N 1
ATOM 798 C CA . ASN A 1 102 ? 1.294 -3.820 -11.979 1.00 90.88 102 ASN A CA 1
ATOM 799 C C . ASN A 1 102 ? 1.493 -4.140 -13.470 1.00 90.88 102 ASN A C 1
ATOM 801 O O . ASN A 1 102 ? 1.931 -3.254 -14.209 1.00 90.88 102 ASN A O 1
ATOM 805 N N . PRO A 1 103 ? 1.207 -5.362 -13.945 1.00 87.50 103 PRO A N 1
ATOM 806 C CA . PRO A 1 103 ? 1.275 -5.662 -15.371 1.00 87.50 103 PRO A CA 1
ATOM 807 C C . PRO A 1 103 ? 0.251 -4.835 -16.175 1.00 87.50 103 PRO A C 1
ATOM 809 O O . PRO A 1 103 ? -0.929 -4.768 -15.844 1.00 87.50 103 PRO A O 1
ATOM 812 N N . ASP A 1 104 ? 0.714 -4.224 -17.264 1.00 83.00 104 ASP A N 1
ATOM 813 C CA . ASP A 1 104 ? -0.044 -3.473 -18.271 1.00 83.00 104 ASP A CA 1
ATOM 814 C C . ASP A 1 104 ? 0.280 -4.042 -19.669 1.00 83.00 104 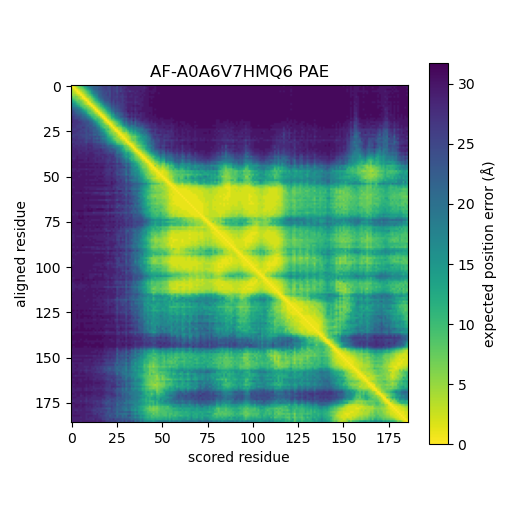ASP A C 1
ATOM 816 O O . ASP A 1 104 ? 1.280 -4.718 -19.898 1.00 83.00 104 ASP A O 1
ATOM 820 N N . SER A 1 105 ? -0.546 -3.707 -20.653 1.00 77.19 105 SER A N 1
ATOM 821 C CA . SER A 1 105 ? -0.338 -3.919 -22.091 1.00 77.19 105 S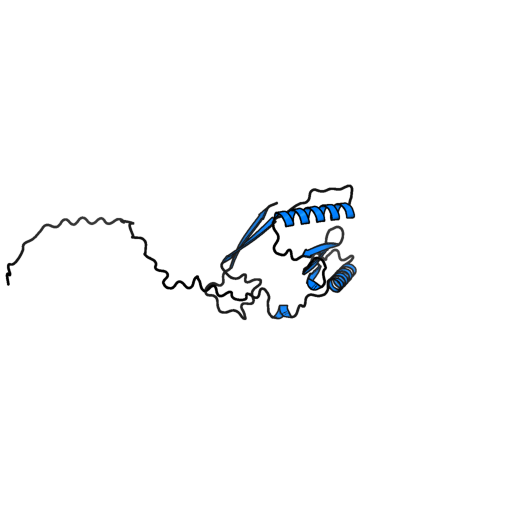ER A CA 1
ATOM 822 C C . SER A 1 105 ? 1.040 -3.494 -22.627 1.00 77.19 105 SER A C 1
ATOM 824 O O . SER A 1 105 ? 1.443 -3.938 -23.699 1.00 77.19 105 SER A O 1
ATOM 826 N N . ARG A 1 106 ? 1.760 -2.629 -21.905 1.00 77.12 106 ARG A N 1
ATOM 827 C CA . ARG A 1 106 ? 3.079 -2.093 -22.278 1.00 77.12 106 ARG A CA 1
ATOM 828 C C . ARG A 1 106 ? 4.235 -2.676 -21.455 1.00 77.12 106 ARG A C 1
ATOM 830 O O . ARG A 1 106 ? 5.356 -2.199 -21.599 1.00 77.12 106 ARG A O 1
ATOM 837 N N . GLY A 1 107 ? 3.978 -3.664 -20.595 1.00 81.69 107 GLY A N 1
ATOM 838 C CA . GLY A 1 107 ? 4.962 -4.240 -19.675 1.00 81.69 107 GLY A CA 1
ATOM 839 C C . GLY A 1 107 ? 4.516 -4.099 -18.223 1.00 81.69 107 GLY A C 1
ATOM 840 O O . GLY A 1 107 ? 3.384 -4.425 -17.896 1.00 81.69 107 GLY A O 1
ATOM 841 N N . PHE A 1 108 ? 5.383 -3.606 -17.344 1.00 84.31 108 PHE A N 1
ATOM 842 C CA . PHE A 1 108 ? 5.058 -3.407 -15.931 1.00 84.31 108 PHE A CA 1
ATOM 843 C C . PHE A 1 108 ? 5.034 -1.918 -15.582 1.00 84.31 108 PHE A C 1
ATOM 845 O O . PHE A 1 108 ? 5.965 -1.181 -15.899 1.00 84.31 108 PHE A O 1
ATOM 852 N N . MET A 1 109 ? 3.962 -1.477 -14.926 1.00 86.44 109 MET A N 1
ATOM 853 C CA . MET A 1 109 ? 3.818 -0.130 -14.386 1.00 86.44 109 MET A CA 1
ATOM 854 C C . MET A 1 109 ? 4.180 -0.132 -12.902 1.00 86.44 109 MET A C 1
ATOM 856 O O . MET A 1 109 ? 3.518 -0.785 -12.099 1.00 86.44 109 MET A O 1
ATOM 860 N N . THR A 1 110 ? 5.215 0.618 -12.539 1.00 89.19 110 THR A N 1
ATOM 861 C CA . THR A 1 110 ? 5.643 0.802 -11.148 1.00 89.19 110 THR A CA 1
ATOM 862 C C . THR A 1 110 ? 4.622 1.626 -10.364 1.00 89.19 110 THR A C 1
ATOM 864 O O . THR A 1 110 ? 4.091 2.610 -10.884 1.00 89.19 110 THR A O 1
ATOM 867 N N . PHE A 1 111 ? 4.409 1.290 -9.098 1.00 89.44 111 PHE A N 1
ATOM 868 C CA . PHE A 1 111 ? 3.664 2.104 -8.144 1.00 89.44 111 PHE A CA 1
ATOM 869 C C . PHE A 1 111 ? 4.309 2.041 -6.757 1.00 89.44 111 PHE A C 1
ATOM 871 O O . PHE A 1 111 ? 4.980 1.067 -6.409 1.00 89.44 111 PHE A O 1
ATOM 878 N N . SER A 1 112 ? 4.074 3.072 -5.949 1.00 90.00 112 SER A N 1
ATOM 879 C CA . SER A 1 112 ? 4.435 3.084 -4.535 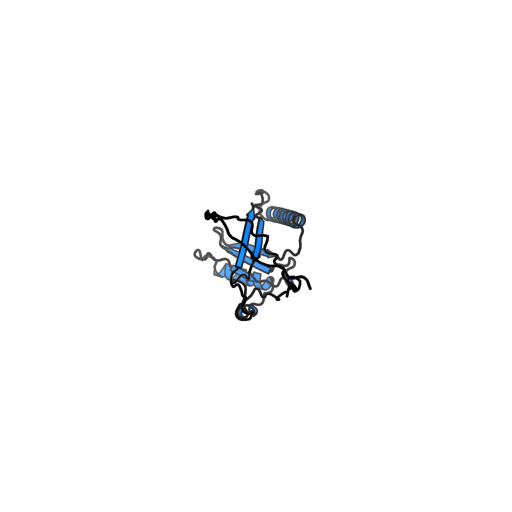1.00 90.00 112 SER A CA 1
ATOM 880 C C . SER A 1 112 ? 3.310 3.674 -3.691 1.00 90.00 112 SER A C 1
ATOM 882 O O . SER A 1 112 ? 2.524 4.504 -4.154 1.00 90.00 112 SER A O 1
ATOM 884 N N . ALA A 1 113 ? 3.215 3.209 -2.448 1.00 88.62 113 ALA A N 1
ATOM 885 C CA . ALA A 1 113 ? 2.353 3.767 -1.423 1.00 88.62 113 ALA A CA 1
ATOM 886 C C . ALA A 1 113 ? 3.217 4.259 -0.263 1.00 88.62 113 ALA A C 1
ATOM 888 O O . ALA A 1 113 ? 4.103 3.557 0.232 1.00 88.62 113 ALA A O 1
ATOM 889 N N . ARG A 1 114 ? 2.924 5.478 0.180 1.00 86.06 114 ARG A N 1
ATOM 890 C CA . ARG A 1 114 ? 3.646 6.177 1.241 1.00 86.06 114 ARG A CA 1
ATOM 891 C C . ARG A 1 114 ? 2.722 6.504 2.396 1.00 86.06 114 ARG A C 1
ATOM 893 O O . ARG A 1 114 ? 1.552 6.826 2.182 1.00 86.06 114 ARG A O 1
ATOM 900 N N . LEU A 1 115 ? 3.262 6.481 3.608 1.00 82.19 115 LEU A N 1
ATOM 901 C CA . LEU A 1 115 ? 2.556 6.990 4.775 1.00 82.19 115 LEU A CA 1
ATOM 902 C C . LEU A 1 115 ? 2.521 8.514 4.714 1.00 82.19 115 LEU A C 1
ATOM 904 O O . LEU A 1 115 ? 3.467 9.207 5.090 1.00 82.19 115 LEU A O 1
ATOM 908 N N . ALA A 1 116 ? 1.391 9.045 4.259 1.00 71.31 116 ALA A N 1
ATOM 909 C CA . ALA A 1 116 ? 1.035 10.417 4.551 1.00 71.31 116 ALA A CA 1
ATOM 910 C C . ALA A 1 116 ? 0.614 10.455 6.025 1.00 71.31 116 ALA A C 1
ATOM 912 O O . ALA A 1 116 ? -0.432 9.924 6.391 1.00 71.31 116 ALA A O 1
ATOM 913 N N . GLY A 1 117 ? 1.457 11.025 6.892 1.00 71.81 117 GLY A N 1
ATOM 914 C CA . GLY A 1 117 ? 1.057 11.327 8.268 1.00 71.81 117 GLY A CA 1
ATOM 915 C C . GLY A 1 117 ? -0.141 12.286 8.307 1.00 71.81 117 GLY A C 1
ATOM 916 O O . GLY A 1 117 ? -0.768 12.582 7.291 1.00 71.81 117 GLY A O 1
ATOM 917 N N . VAL A 1 118 ? -0.448 12.846 9.478 1.00 71.75 118 VAL A N 1
ATOM 918 C CA . VAL A 1 118 ? -1.527 13.842 9.573 1.00 71.75 118 VAL A CA 1
ATOM 919 C C . VAL A 1 118 ? -1.181 15.055 8.702 1.00 71.75 118 VAL A C 1
ATOM 921 O O . VAL A 1 118 ? -0.227 15.788 8.971 1.00 71.75 118 VAL A O 1
ATOM 924 N N . ALA A 1 119 ? -1.956 15.258 7.640 1.00 68.69 119 ALA A N 1
ATOM 925 C CA . ALA A 1 119 ? -1.795 16.349 6.694 1.00 68.69 119 ALA A CA 1
ATOM 926 C C . ALA A 1 119 ? -3.140 17.039 6.470 1.00 68.69 119 ALA A C 1
ATOM 928 O O . ALA A 1 119 ? -4.196 16.408 6.470 1.00 68.69 119 ALA A O 1
ATOM 929 N N . THR A 1 120 ? -3.107 18.354 6.271 1.00 72.81 120 THR A N 1
ATOM 930 C CA . THR A 1 120 ? -4.295 19.089 5.839 1.00 72.81 120 THR A CA 1
ATOM 931 C C . THR A 1 120 ? -4.602 18.748 4.382 1.00 72.81 120 THR A C 1
ATOM 933 O O . THR A 1 120 ? -3.687 18.518 3.592 1.00 72.81 120 THR A O 1
ATOM 936 N N . MET A 1 121 ? -5.880 18.785 3.993 1.00 68.88 121 MET A N 1
ATOM 937 C CA . MET A 1 121 ? -6.289 18.562 2.597 1.00 68.88 121 MET A CA 1
ATOM 938 C C . MET A 1 121 ? -5.545 19.490 1.622 1.00 68.88 121 MET A C 1
ATOM 940 O O . MET A 1 121 ? -5.099 19.055 0.566 1.00 68.88 121 MET A O 1
ATOM 944 N N . SER A 1 122 ? -5.329 20.751 2.013 1.00 71.88 122 SER A N 1
ATOM 945 C CA . SER A 1 122 ? -4.559 21.723 1.228 1.00 71.88 122 SER A CA 1
ATOM 946 C C . SER A 1 122 ? -3.110 21.294 0.993 1.00 71.88 122 SER A C 1
ATOM 948 O O . SER A 1 122 ? -2.580 21.482 -0.097 1.00 71.88 122 SER A O 1
ATOM 950 N N . LYS A 1 123 ? -2.466 20.688 1.997 1.00 76.31 123 LYS A N 1
ATOM 951 C CA . LYS A 1 123 ? -1.105 20.164 1.867 1.00 76.31 123 LYS A CA 1
ATOM 952 C C . LYS A 1 123 ? -1.078 18.967 0.920 1.00 76.31 123 LYS A C 1
ATOM 954 O O . LYS A 1 123 ? -0.234 18.926 0.037 1.00 76.31 123 LYS A O 1
ATOM 959 N N . VAL A 1 124 ? -2.035 18.045 1.059 1.00 72.00 124 VAL A N 1
ATOM 960 C CA . VAL A 1 124 ? -2.154 16.879 0.168 1.00 72.00 124 VAL A CA 1
ATOM 961 C C . VAL A 1 124 ? -2.330 17.318 -1.287 1.00 72.00 124 VAL A C 1
ATOM 963 O O . VAL A 1 124 ? -1.631 16.810 -2.156 1.00 72.00 124 VAL A O 1
ATOM 966 N N . GLN A 1 125 ? -3.209 18.288 -1.554 1.00 71.50 125 GLN A N 1
ATOM 967 C CA . GLN A 1 125 ? -3.435 18.810 -2.907 1.00 71.50 125 GLN A CA 1
ATOM 968 C C . GLN A 1 125 ? -2.167 19.421 -3.511 1.00 71.50 125 GLN A C 1
ATOM 970 O O . GLN A 1 125 ? -1.802 19.064 -4.629 1.00 71.50 125 GLN A O 1
ATOM 975 N N . ASN A 1 126 ? -1.464 20.270 -2.758 1.00 73.69 126 ASN A N 1
ATOM 976 C CA . ASN A 1 126 ? -0.226 20.897 -3.223 1.00 73.69 126 ASN A CA 1
ATOM 977 C C . ASN A 1 126 ? 0.889 19.867 -3.475 1.00 73.69 126 ASN A C 1
ATOM 979 O O . ASN A 1 126 ? 1.603 19.964 -4.471 1.00 73.69 126 ASN A O 1
ATOM 983 N N . ASP A 1 127 ? 1.028 18.866 -2.599 1.00 74.56 127 ASP A N 1
ATOM 984 C CA . ASP A 1 127 ? 2.034 17.808 -2.745 1.00 74.56 127 ASP A CA 1
ATOM 985 C C . ASP A 1 127 ? 1.731 16.920 -3.965 1.00 74.56 127 ASP A C 1
ATOM 987 O O . ASP A 1 127 ? 2.646 16.522 -4.688 1.00 74.56 127 ASP A O 1
ATOM 991 N N . VAL A 1 128 ? 0.452 16.619 -4.221 1.00 71.69 128 VAL A N 1
ATOM 992 C CA . VAL A 1 128 ? 0.016 15.885 -5.420 1.00 71.69 128 VAL A CA 1
ATOM 993 C C . VAL A 1 128 ? 0.288 16.702 -6.678 1.00 71.69 128 VAL A C 1
ATOM 995 O O . VAL A 1 128 ? 0.835 16.156 -7.632 1.00 71.69 128 VAL A O 1
ATOM 998 N N . GLU A 1 129 ? -0.036 17.996 -6.686 1.00 70.06 129 GLU A N 1
ATOM 999 C CA . GLU A 1 129 ? 0.234 18.883 -7.822 1.00 70.06 129 GLU A CA 1
ATOM 1000 C C . GLU A 1 129 ? 1.735 18.944 -8.139 1.00 70.06 129 GLU A C 1
ATOM 1002 O O . GLU A 1 129 ? 2.130 18.740 -9.288 1.00 70.06 129 GLU A O 1
ATOM 1007 N N . ALA A 1 130 ? 2.581 19.127 -7.120 1.00 72.31 130 ALA A N 1
ATOM 1008 C CA . ALA A 1 130 ? 4.032 19.162 -7.277 1.00 72.31 130 ALA A CA 1
ATOM 1009 C C . ALA A 1 130 ? 4.593 17.843 -7.837 1.00 72.31 130 ALA A C 1
ATOM 1011 O O . ALA A 1 130 ? 5.383 17.861 -8.784 1.00 72.31 130 ALA A O 1
ATOM 1012 N N . LEU A 1 131 ? 4.148 16.699 -7.304 1.00 70.62 131 LEU A N 1
ATOM 1013 C CA . LEU A 1 131 ? 4.543 15.381 -7.809 1.00 70.62 131 LEU A CA 1
ATOM 1014 C C . LEU A 1 131 ? 4.113 15.160 -9.254 1.00 70.62 131 LEU A C 1
ATOM 1016 O O . LEU A 1 131 ? 4.849 14.564 -10.039 1.00 70.62 131 LEU A O 1
ATOM 1020 N N . LEU A 1 132 ? 2.924 15.632 -9.616 1.00 66.50 132 LEU A N 1
ATOM 1021 C CA . LEU A 1 132 ? 2.398 15.457 -10.957 1.00 66.50 132 LEU A CA 1
ATOM 1022 C C . LEU A 1 132 ? 3.151 16.318 -11.970 1.00 66.50 132 LEU A C 1
ATOM 1024 O O . LEU A 1 132 ? 3.497 15.840 -13.049 1.00 66.50 132 LEU A O 1
ATOM 1028 N N . VAL A 1 133 ? 3.453 17.567 -11.603 1.00 69.12 133 VAL A N 1
ATOM 1029 C CA . VAL A 1 133 ? 4.303 18.465 -12.394 1.00 69.12 133 VAL A CA 1
ATOM 1030 C C . VAL A 1 133 ? 5.682 17.844 -12.594 1.00 69.12 133 VAL A C 1
ATOM 1032 O O . VAL A 1 133 ? 6.174 17.823 -13.723 1.00 69.12 133 VAL A O 1
ATOM 1035 N N . GLN A 1 134 ? 6.282 17.290 -11.539 1.00 69.50 134 GLN A N 1
ATOM 1036 C CA . GLN A 1 134 ? 7.571 16.610 -11.625 1.00 69.50 134 GLN A CA 1
ATOM 1037 C C . GLN A 1 134 ? 7.503 15.389 -12.554 1.00 69.50 134 GLN A C 1
ATOM 1039 O O . GLN A 1 134 ? 8.245 15.320 -13.530 1.00 69.50 134 GLN A O 1
ATOM 1044 N N . HIS A 1 135 ? 6.557 14.473 -12.328 1.00 65.56 135 HIS A N 1
ATOM 1045 C CA . HIS A 1 135 ? 6.399 13.266 -13.142 1.00 65.56 135 HIS A CA 1
ATOM 1046 C C . HIS A 1 135 ? 6.188 13.582 -14.629 1.00 65.56 135 HIS A C 1
ATOM 1048 O O . HIS A 1 135 ? 6.783 12.937 -15.495 1.00 65.56 135 HIS A O 1
ATOM 1054 N N . LEU A 1 136 ? 5.358 14.581 -14.943 1.00 64.88 136 LEU A N 1
ATOM 1055 C CA . LEU A 1 136 ? 5.098 15.006 -16.320 1.00 64.88 136 LEU A CA 1
ATOM 1056 C C . LEU A 1 136 ? 6.322 15.668 -16.965 1.00 64.88 136 LEU A C 1
ATOM 1058 O O . LEU A 1 136 ? 6.575 15.439 -18.151 1.00 64.88 136 LEU A O 1
ATOM 1062 N N . SER A 1 137 ? 7.087 16.444 -16.192 1.00 66.50 137 SER A N 1
ATOM 1063 C CA . SER A 1 137 ? 8.347 17.051 -16.642 1.00 66.50 137 SER A CA 1
ATOM 1064 C C . SER A 1 137 ? 9.392 15.987 -16.983 1.00 66.50 137 SER A C 1
ATOM 1066 O O . SER A 1 137 ? 10.074 16.108 -18.000 1.00 66.50 137 SER A O 1
ATOM 1068 N N . ASP A 1 138 ? 9.460 14.922 -16.180 1.00 62.41 138 ASP A N 1
ATOM 1069 C CA . ASP A 1 138 ? 10.448 13.849 -16.319 1.00 62.41 138 ASP A CA 1
ATOM 1070 C C . ASP A 1 138 ? 10.090 12.839 -17.423 1.00 62.41 138 ASP A C 1
ATOM 1072 O O . ASP A 1 138 ? 10.980 12.290 -18.072 1.00 62.41 138 ASP A O 1
ATOM 1076 N N . THR A 1 139 ? 8.797 12.580 -17.665 1.00 57.41 139 THR A N 1
ATOM 1077 C CA . THR A 1 139 ? 8.371 11.526 -18.603 1.00 57.41 139 THR A CA 1
ATOM 1078 C C . THR A 1 139 ? 7.962 12.031 -19.984 1.00 57.41 139 THR A C 1
ATOM 1080 O O . THR A 1 139 ? 8.319 11.385 -20.967 1.00 57.41 139 THR A O 1
ATOM 1083 N N . HIS A 1 140 ? 7.210 13.132 -20.112 1.00 58.28 140 HIS A N 1
ATOM 1084 C CA . HIS A 1 140 ? 6.698 13.611 -21.407 1.00 58.28 140 HIS A CA 1
ATOM 1085 C C . HIS A 1 140 ? 6.385 15.126 -21.391 1.00 58.28 140 HIS A C 1
ATOM 1087 O O . HIS A 1 140 ? 5.223 15.506 -21.202 1.00 58.28 140 HIS A O 1
ATOM 1093 N N . PRO A 1 141 ? 7.352 16.002 -21.736 1.00 56.62 141 PRO A N 1
ATOM 1094 C CA . PRO A 1 141 ? 7.175 17.463 -21.715 1.00 56.62 141 PRO A CA 1
ATOM 1095 C C . PRO A 1 141 ? 6.024 17.983 -22.595 1.00 56.62 141 PRO A C 1
ATOM 1097 O O . PRO A 1 141 ? 5.502 19.070 -22.378 1.00 56.62 141 PRO A O 1
ATOM 1100 N N . SER A 1 142 ? 5.629 17.213 -23.615 1.00 54.03 142 SER A N 1
ATOM 1101 C CA . SER A 1 142 ? 4.632 17.586 -24.627 1.00 54.03 142 SER A CA 1
ATOM 1102 C C . SER A 1 142 ? 3.236 16.987 -24.405 1.00 54.03 142 SER A C 1
ATOM 1104 O O . SER A 1 142 ? 2.338 17.229 -25.211 1.00 54.03 142 SER A O 1
ATOM 1106 N N . LYS A 1 143 ? 3.022 16.206 -23.336 1.00 53.97 143 LYS A N 1
ATOM 1107 C CA . LYS A 1 143 ? 1.727 15.581 -23.016 1.00 53.97 143 LYS A CA 1
ATOM 1108 C C . LYS A 1 143 ? 1.329 15.873 -21.571 1.00 53.97 143 LYS A C 1
ATOM 1110 O O . LYS A 1 143 ? 1.201 14.953 -20.768 1.00 53.97 143 LYS A O 1
ATOM 1115 N N . MET A 1 144 ? 1.078 17.144 -21.257 1.00 52.72 144 MET A N 1
ATOM 1116 C CA . MET A 1 144 ? 0.285 17.487 -20.073 1.00 52.72 144 MET A CA 1
ATOM 1117 C C . MET A 1 144 ? -1.100 16.851 -20.231 1.00 52.72 144 MET A C 1
ATOM 1119 O O . MET A 1 144 ? -1.949 17.340 -20.973 1.00 52.72 144 MET A O 1
ATOM 1123 N N . LYS A 1 145 ? -1.311 15.708 -19.581 1.00 56.88 145 LYS A N 1
ATOM 1124 C CA . LYS A 1 145 ? -2.653 15.197 -19.318 1.00 56.88 145 LYS A CA 1
ATOM 1125 C C . LYS A 1 145 ? -3.093 15.762 -17.977 1.00 56.88 145 LYS A C 1
ATOM 1127 O O . LYS A 1 145 ? -2.291 15.821 -17.048 1.00 56.88 145 LYS A O 1
ATOM 1132 N N . ASN A 1 146 ? -4.358 16.159 -17.888 1.00 58.91 146 ASN A N 1
ATOM 1133 C CA . ASN A 1 146 ? -4.930 16.611 -16.628 1.00 58.91 146 ASN A CA 1
ATOM 1134 C C . ASN A 1 146 ? -4.841 15.467 -15.601 1.00 58.91 146 ASN A C 1
ATOM 1136 O O . ASN A 1 146 ? -5.232 14.343 -15.941 1.00 58.91 146 ASN A O 1
ATOM 1140 N N . PRO A 1 147 ? -4.331 15.718 -14.382 1.00 59.62 147 PRO A N 1
ATOM 1141 C CA . PRO A 1 147 ? -4.395 14.737 -13.308 1.00 59.62 147 PRO A CA 1
ATOM 1142 C C . PRO A 1 147 ? -5.832 14.287 -13.087 1.00 59.62 147 PRO A C 1
ATOM 1144 O O . PRO A 1 147 ? -6.741 15.113 -13.025 1.00 59.62 147 PRO A O 1
ATOM 1147 N N . ARG A 1 148 ? -6.023 12.980 -12.911 1.00 67.19 148 ARG A N 1
ATOM 1148 C CA . ARG A 1 148 ? -7.247 12.451 -12.317 1.00 67.19 148 ARG A CA 1
ATOM 1149 C C . ARG A 1 148 ? -6.996 12.326 -10.822 1.00 67.19 148 ARG A C 1
ATOM 1151 O O . ARG A 1 148 ? -6.141 11.545 -10.416 1.00 67.19 148 ARG A O 1
ATOM 1158 N N . ILE A 1 149 ? -7.698 13.130 -10.036 1.00 68.31 149 ILE A N 1
ATOM 1159 C CA . ILE A 1 149 ? -7.673 13.042 -8.580 1.00 68.31 149 ILE A CA 1
ATOM 1160 C C . ILE A 1 149 ? -8.899 12.232 -8.186 1.00 68.31 149 ILE A C 1
ATOM 1162 O O . ILE A 1 149 ? -10.011 12.590 -8.549 1.00 68.31 149 ILE A O 1
ATOM 1166 N N . GLU A 1 150 ? -8.692 11.135 -7.470 1.00 76.25 150 GLU A N 1
ATOM 1167 C CA . GLU A 1 150 ? -9.778 10.369 -6.868 1.00 76.25 150 GLU A CA 1
ATOM 1168 C C . GLU A 1 150 ? -9.633 10.466 -5.354 1.00 76.25 150 GLU A C 1
ATOM 1170 O O . GLU A 1 150 ? -8.537 10.305 -4.813 1.00 76.25 150 GLU A O 1
ATOM 1175 N N . ILE A 1 151 ? -10.730 10.772 -4.672 1.00 78.38 151 ILE A N 1
ATOM 1176 C CA . ILE A 1 151 ? -10.781 10.849 -3.215 1.00 78.38 151 ILE A CA 1
ATOM 1177 C C . ILE A 1 151 ? -11.679 9.717 -2.750 1.00 78.38 151 ILE A C 1
ATOM 1179 O O . ILE A 1 151 ? -12.844 9.682 -3.132 1.00 78.38 151 ILE A O 1
ATOM 1183 N N . THR A 1 152 ? -11.161 8.837 -1.898 1.00 83.81 152 THR A N 1
ATOM 1184 C CA . THR A 1 152 ? -11.958 7.816 -1.212 1.00 83.81 152 THR A CA 1
ATOM 1185 C C . THR A 1 152 ? -11.919 8.085 0.286 1.00 83.81 152 THR A C 1
ATOM 1187 O O . THR A 1 152 ? -10.843 8.207 0.870 1.00 83.81 152 THR A O 1
ATOM 1190 N N . ALA A 1 153 ? -13.092 8.189 0.908 1.00 82.00 153 ALA A N 1
ATOM 1191 C CA . ALA A 1 153 ? -13.251 8.252 2.354 1.00 82.00 153 ALA A CA 1
ATOM 1192 C C . ALA A 1 153 ? -13.944 6.986 2.856 1.00 82.00 153 ALA A C 1
ATOM 1194 O O . ALA A 1 153 ? -14.979 6.577 2.322 1.00 82.00 153 ALA A O 1
ATOM 1195 N N . ILE A 1 154 ? -13.365 6.395 3.901 1.00 84.94 154 ILE A N 1
ATOM 1196 C CA . ILE A 1 154 ? -13.869 5.201 4.576 1.00 84.94 154 ILE A CA 1
ATOM 1197 C C . ILE A 1 154 ? -14.248 5.606 5.999 1.00 84.94 154 ILE A C 1
ATOM 1199 O O . ILE A 1 154 ? -13.417 6.109 6.754 1.00 84.94 154 ILE A O 1
ATOM 1203 N N . TYR A 1 155 ? -15.510 5.394 6.350 1.00 82.00 155 TYR A N 1
ATOM 1204 C CA . TYR A 1 155 ? -16.059 5.639 7.675 1.00 82.00 155 TYR A CA 1
ATOM 1205 C C . TYR A 1 155 ? -16.354 4.297 8.338 1.00 82.00 155 TYR A C 1
ATOM 1207 O O . TYR A 1 155 ? -17.283 3.598 7.935 1.00 82.00 155 TYR A O 1
ATOM 1215 N N . GLU A 1 156 ? -15.581 3.933 9.357 1.00 84.62 156 GLU A N 1
ATOM 1216 C CA . GLU A 1 156 ? -15.886 2.790 10.221 1.00 84.62 156 GLU A CA 1
ATOM 1217 C C . GLU A 1 156 ? -16.978 3.205 11.214 1.00 84.62 156 GLU A C 1
ATOM 1219 O O . GLU A 1 156 ? -16.735 3.993 12.126 1.00 84.62 156 GLU A O 1
ATOM 1224 N N . ILE A 1 157 ? -18.206 2.725 11.006 1.00 84.50 157 ILE A N 1
ATOM 1225 C CA . ILE A 1 157 ? -19.373 3.141 11.797 1.00 84.50 157 ILE A CA 1
ATOM 1226 C C . ILE A 1 157 ? -19.502 2.287 13.053 1.00 84.50 157 ILE A C 1
ATOM 1228 O O . ILE A 1 157 ? -19.785 2.805 14.132 1.00 84.50 157 ILE A O 1
ATOM 1232 N N . TYR A 1 158 ? -19.348 0.970 12.913 1.00 78.81 158 TYR A N 1
ATOM 1233 C CA . TYR A 1 158 ? -19.560 0.049 14.020 1.00 78.81 158 TYR A CA 1
ATOM 1234 C C . TYR A 1 158 ? -18.858 -1.290 13.804 1.00 78.81 158 TYR A C 1
ATOM 1236 O O . TYR A 1 158 ? -18.722 -1.756 12.673 1.00 78.81 158 TYR A O 1
ATOM 1244 N N . GLY A 1 159 ? -18.485 -1.941 14.904 1.00 74.25 159 GLY A N 1
ATOM 1245 C CA . GLY A 1 159 ? -17.921 -3.285 14.891 1.00 74.25 159 GLY A CA 1
ATOM 1246 C C . GLY A 1 159 ? -16.417 -3.352 14.631 1.00 74.25 159 GLY A C 1
ATOM 1247 O O . GLY A 1 159 ? -15.680 -2.378 14.806 1.00 74.25 159 GLY A O 1
ATOM 1248 N N . ILE A 1 160 ? -15.961 -4.546 14.261 1.00 74.19 160 ILE A N 1
ATOM 1249 C CA . ILE A 1 160 ? -14.550 -4.879 14.048 1.00 74.19 160 ILE A CA 1
ATOM 1250 C C . ILE A 1 160 ? -14.423 -5.554 12.688 1.00 74.19 160 ILE A C 1
ATOM 1252 O O . ILE A 1 160 ? -15.068 -6.577 12.474 1.00 74.19 160 ILE A O 1
ATOM 1256 N N . ASP A 1 161 ? -13.623 -4.977 11.785 1.00 76.12 161 ASP A N 1
ATOM 1257 C CA . ASP A 1 161 ? -13.445 -5.516 10.434 1.00 76.12 161 ASP A CA 1
ATOM 1258 C C . ASP A 1 161 ? -12.839 -6.924 10.520 1.00 76.12 161 ASP A C 1
ATOM 1260 O O . ASP A 1 161 ? -11.704 -7.082 10.996 1.00 76.12 161 ASP A O 1
ATOM 1264 N N . PRO A 1 162 ? -13.591 -7.960 10.108 1.00 71.88 162 PRO A N 1
ATOM 1265 C CA . PRO A 1 162 ? -13.147 -9.322 10.286 1.00 71.88 162 PRO A CA 1
ATOM 1266 C C . PRO A 1 162 ? -12.036 -9.734 9.323 1.00 71.88 162 PRO A C 1
ATOM 1268 O O . PRO A 1 162 ? -11.389 -10.748 9.572 1.00 71.88 162 PRO A O 1
ATOM 1271 N N . GLU A 1 163 ? -11.808 -8.977 8.247 1.00 71.25 163 GLU A N 1
ATOM 1272 C CA . GLU A 1 163 ? -10.760 -9.277 7.266 1.00 71.25 163 GLU A CA 1
ATOM 1273 C C . GLU A 1 163 ? -9.359 -8.998 7.813 1.00 71.25 163 GLU A C 1
ATOM 1275 O O . GLU A 1 163 ? -8.393 -9.630 7.391 1.00 71.25 163 GLU A O 1
ATOM 1280 N N . ILE A 1 164 ? -9.252 -8.066 8.759 1.00 70.56 164 ILE A N 1
ATOM 1281 C CA . ILE A 1 164 ? -7.973 -7.604 9.308 1.00 70.56 164 ILE A CA 1
ATOM 1282 C C . ILE A 1 164 ? -7.804 -7.944 10.788 1.00 70.56 164 ILE A C 1
ATOM 1284 O O . ILE A 1 164 ? -6.761 -7.644 11.353 1.00 70.56 164 ILE A O 1
ATOM 1288 N N . THR A 1 165 ? -8.794 -8.560 11.440 1.00 72.25 165 THR A N 1
ATOM 1289 C CA . THR A 1 165 ? -8.733 -8.806 12.888 1.00 72.25 165 THR A CA 1
ATOM 1290 C C . THR A 1 165 ? -8.582 -10.285 13.223 1.00 72.25 165 THR A C 1
ATOM 1292 O O . THR A 1 165 ? -9.366 -11.135 12.794 1.00 72.25 165 THR A O 1
ATOM 1295 N N . ASP A 1 166 ? -7.597 -10.593 14.069 1.00 70.81 166 ASP A N 1
ATOM 1296 C CA . ASP A 1 166 ? -7.382 -11.934 14.606 1.00 70.81 166 ASP A CA 1
ATOM 1297 C C . ASP A 1 166 ? -8.291 -12.213 15.813 1.00 70.81 166 ASP A C 1
ATOM 1299 O O . ASP A 1 166 ? -7.910 -12.058 16.975 1.00 70.81 166 ASP A O 1
ATOM 1303 N N . PHE A 1 167 ? -9.511 -12.682 15.549 1.00 72.31 167 PHE A N 1
ATOM 1304 C CA . PHE A 1 167 ? -10.455 -13.040 16.614 1.00 72.31 167 PHE A CA 1
ATOM 1305 C C . PHE A 1 167 ? -10.033 -14.251 17.460 1.00 72.31 167 PHE A C 1
ATOM 1307 O O . PHE A 1 167 ? -10.742 -14.591 18.408 1.00 72.31 167 PHE A O 1
ATOM 1314 N N . SER A 1 168 ? -8.923 -14.934 17.142 1.00 70.62 168 SER A N 1
ATOM 1315 C CA . SER A 1 168 ? -8.444 -16.053 17.964 1.00 70.62 168 SER A CA 1
ATOM 1316 C C . SER A 1 168 ? -7.873 -15.596 19.312 1.00 70.62 168 SER A C 1
ATOM 1318 O O . SER A 1 168 ? -7.908 -16.364 20.276 1.00 70.62 168 SER A O 1
ATOM 1320 N N . GLU A 1 169 ? -7.402 -14.347 19.399 1.00 65.81 169 GLU A N 1
ATOM 1321 C CA . GLU A 1 169 ? -6.834 -13.758 20.620 1.00 65.81 169 GLU A CA 1
ATOM 1322 C C . GLU A 1 169 ? -7.749 -12.703 21.273 1.00 65.81 169 GLU A C 1
ATOM 1324 O O . GLU A 1 169 ? -7.504 -12.295 22.412 1.00 65.81 169 GLU A O 1
ATOM 1329 N N . GLU A 1 170 ? -8.826 -12.282 20.602 1.00 64.94 170 GLU A N 1
ATOM 1330 C CA . GLU A 1 170 ? -9.737 -11.254 21.116 1.00 64.94 170 GLU A CA 1
ATOM 1331 C C . GLU A 1 170 ? -10.837 -11.823 22.034 1.00 64.94 170 GLU A C 1
ATOM 1333 O O . GLU A 1 170 ? -11.298 -12.962 21.901 1.00 64.94 170 GLU A O 1
ATOM 1338 N N . ARG A 1 171 ? -11.297 -11.012 23.002 1.00 63.34 171 ARG A N 1
ATOM 1339 C CA . ARG A 1 171 ? -12.474 -11.363 23.817 1.00 63.34 171 ARG A CA 1
ATOM 1340 C C . ARG A 1 171 ? -13.687 -11.523 22.901 1.00 63.34 171 ARG A C 1
ATOM 1342 O O . ARG A 1 171 ? -13.898 -10.704 22.015 1.00 63.34 171 ARG A O 1
ATOM 1349 N N . LYS A 1 172 ? -14.532 -12.526 23.179 1.00 64.00 172 LYS A N 1
ATOM 1350 C CA . LYS A 1 172 ? -15.843 -12.666 22.525 1.00 64.00 172 LYS A CA 1
ATOM 1351 C C . LYS A 1 172 ? -16.611 -11.348 22.626 1.00 64.00 172 LYS A C 1
ATOM 1353 O O . LYS A 1 172 ? -16.984 -10.933 23.720 1.00 64.00 172 LYS A O 1
ATOM 1358 N N . ILE A 1 173 ? -16.818 -10.721 21.477 1.00 64.88 173 ILE A N 1
ATOM 1359 C CA . ILE A 1 173 ? -17.559 -9.475 21.320 1.00 64.88 173 ILE A CA 1
ATOM 1360 C C . ILE A 1 173 ? -19.048 -9.831 21.287 1.00 64.88 173 ILE A C 1
ATOM 1362 O O . ILE A 1 173 ? -19.428 -10.837 20.686 1.00 64.88 173 ILE A O 1
ATOM 1366 N N . GLU A 1 174 ? -19.897 -9.021 21.920 1.00 63.81 174 GLU A N 1
ATOM 1367 C CA . GLU A 1 174 ? -21.354 -9.229 21.907 1.00 63.81 174 GLU A CA 1
ATOM 1368 C C . GLU A 1 174 ? -21.949 -9.096 20.497 1.00 63.81 174 GLU A C 1
ATOM 1370 O O . GLU A 1 174 ? -22.942 -9.751 20.179 1.00 63.81 174 GLU A O 1
ATOM 1375 N N . PHE A 1 175 ? -21.304 -8.310 19.626 1.00 68.94 175 PHE A N 1
ATOM 1376 C CA . PHE A 1 175 ? -21.677 -8.152 18.226 1.00 68.94 175 PHE A CA 1
ATOM 1377 C C . PHE A 1 175 ? -20.507 -8.511 17.293 1.00 68.94 175 PHE A C 1
ATOM 1379 O O . PHE A 1 175 ? -19.483 -7.830 17.320 1.00 68.94 175 PHE A O 1
ATOM 1386 N N . PRO A 1 176 ? -20.647 -9.544 16.440 1.00 66.81 176 PRO A N 1
ATOM 1387 C CA . PRO A 1 176 ? -19.600 -9.967 15.507 1.00 66.81 176 PRO A CA 1
ATOM 1388 C C . PRO A 1 176 ? -19.643 -9.233 14.157 1.00 66.81 176 PRO A C 1
ATOM 1390 O O . PRO A 1 176 ? -18.881 -9.572 13.256 1.00 66.81 176 PRO A O 1
ATOM 1393 N N . GLY A 1 177 ? -20.581 -8.305 13.956 1.00 74.62 177 GLY A N 1
ATOM 1394 C CA . GLY A 1 177 ? -20.713 -7.606 12.682 1.00 74.62 177 GLY A CA 1
ATOM 1395 C C . GLY A 1 177 ? -19.760 -6.421 12.559 1.00 74.62 177 GLY A C 1
ATOM 1396 O O . GLY A 1 177 ? -19.225 -5.918 13.545 1.00 74.62 177 GLY A O 1
ATOM 1397 N N . PHE A 1 178 ? -19.608 -5.945 11.329 1.00 84.50 178 PHE A N 1
ATOM 1398 C CA . PHE A 1 178 ? -18.817 -4.777 10.972 1.00 84.50 178 PHE A CA 1
ATOM 1399 C C . PHE A 1 178 ? -19.580 -3.945 9.946 1.00 84.50 178 PHE A C 1
ATOM 1401 O O . PHE A 1 178 ? -20.174 -4.491 9.015 1.00 84.50 178 PHE A O 1
ATOM 1408 N N . LEU A 1 179 ? -19.581 -2.628 10.132 1.00 84.19 179 LEU A N 1
ATOM 1409 C CA . LEU A 1 179 ? -20.210 -1.674 9.234 1.00 84.19 179 LEU A CA 1
ATOM 1410 C C . LEU A 1 179 ? -19.211 -0.576 8.878 1.00 84.19 179 LEU A C 1
ATOM 1412 O O . LEU A 1 179 ? -18.836 0.232 9.732 1.00 84.19 179 LEU A O 1
ATOM 1416 N N . LYS A 1 180 ? -18.857 -0.511 7.593 1.00 88.69 180 LYS A N 1
ATOM 1417 C CA . LYS A 1 180 ? -18.144 0.615 6.989 1.00 88.69 180 LYS A CA 1
ATOM 1418 C C . LYS A 1 180 ? -18.982 1.274 5.903 1.00 88.69 180 LYS A C 1
ATOM 1420 O O . LYS A 1 180 ? -19.732 0.603 5.196 1.00 88.69 180 LYS A O 1
ATOM 1425 N N . VAL A 1 181 ? -18.829 2.584 5.765 1.00 88.38 181 VAL A N 1
ATOM 1426 C CA . VAL A 1 181 ? -19.323 3.349 4.620 1.00 88.38 181 VAL A CA 1
ATOM 1427 C C . VAL A 1 181 ? -18.125 3.826 3.825 1.00 88.38 181 VAL A C 1
ATOM 1429 O O . VAL A 1 181 ? -17.273 4.540 4.342 1.00 88.38 181 VAL A O 1
ATOM 1432 N N . GLU A 1 182 ? -18.072 3.418 2.565 1.00 92.25 182 GLU A N 1
ATOM 1433 C CA . GLU A 1 182 ? -17.080 3.876 1.604 1.00 92.25 182 GLU A CA 1
ATOM 1434 C C . GLU A 1 182 ? -17.739 4.862 0.643 1.00 92.25 182 GLU A C 1
ATOM 1436 O O . GLU A 1 182 ? -18.832 4.625 0.125 1.00 92.25 182 GLU A O 1
ATOM 1441 N N . THR A 1 183 ? -17.080 5.993 0.434 1.00 90.38 183 THR A N 1
ATOM 1442 C CA . THR A 1 183 ? -17.531 7.047 -0.474 1.00 90.38 183 THR A CA 1
ATOM 1443 C C . THR A 1 183 ? -16.363 7.483 -1.335 1.00 90.38 183 THR A C 1
ATOM 1445 O O . THR A 1 183 ? -15.270 7.704 -0.816 1.00 90.38 183 THR A O 1
ATOM 1448 N N . SER A 1 184 ? -16.596 7.608 -2.639 1.00 89.69 184 SER A N 1
ATOM 1449 C CA . SER A 1 184 ? -15.570 8.001 -3.600 1.00 89.69 184 SER A CA 1
ATOM 1450 C C . SER A 1 184 ? -16.050 9.158 -4.464 1.00 89.69 184 SER A C 1
ATOM 1452 O O . SER A 1 184 ? -17.195 9.170 -4.921 1.00 89.69 184 SER A O 1
ATOM 1454 N N . TRP A 1 185 ? -15.158 10.113 -4.713 1.00 86.19 185 TRP A N 1
ATOM 1455 C CA . TRP A 1 185 ? -15.385 11.282 -5.561 1.00 86.19 185 TRP A CA 1
ATOM 1456 C C . TRP A 1 185 ? -14.258 11.410 -6.589 1.00 86.19 185 TRP A C 1
ATOM 1458 O O . TRP A 1 185 ? -13.112 11.056 -6.302 1.00 86.19 185 TRP A O 1
ATOM 1468 N N . GLN A 1 186 ? -14.599 11.897 -7.783 1.00 71.88 186 GLN A N 1
ATOM 1469 C C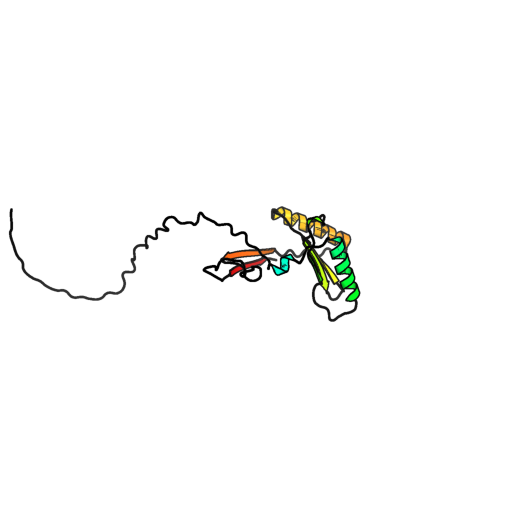A . GLN A 1 186 ? -13.695 12.109 -8.920 1.00 71.88 186 GLN A CA 1
ATOM 1470 C C . GLN A 1 186 ? -13.782 13.552 -9.406 1.00 71.88 186 GLN A C 1
ATOM 1472 O O . GLN A 1 186 ? -14.877 14.143 -9.254 1.00 71.88 186 GLN A O 1
#

Solvent-accessible surface area (backbone atoms only — not comparable to full-atom values): 12238 Å² total; per-residue (Å²): 142,85,89,86,85,85,90,87,86,88,82,87,79,90,75,89,81,89,83,78,88,86,70,77,71,79,79,84,76,79,72,70,91,57,60,79,84,63,73,73,78,70,84,79,54,74,52,44,78,83,52,70,74,67,67,57,36,44,46,70,57,41,51,53,50,52,49,52,53,49,60,75,44,62,87,48,86,82,65,72,69,65,49,75,37,57,24,30,34,91,61,34,97,69,32,32,40,33,41,35,34,37,57,51,101,89,48,70,46,77,50,74,42,55,65,77,67,97,67,55,71,69,53,52,52,52,53,50,51,52,51,49,53,48,52,37,61,76,73,40,79,89,59,85,67,84,83,84,65,74,49,76,50,77,43,81,76,46,70,54,61,71,91,37,40,45,68,91,80,51,78,90,62,97,62,86,53,61,42,70,49,78,48,78,50,114

pLDDT: mean 71.31, std 16.59, range [34.8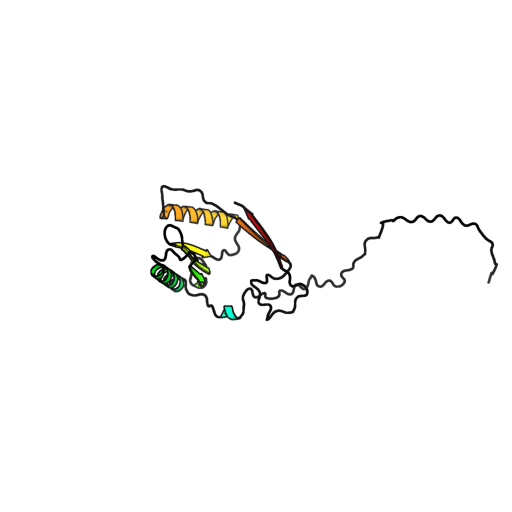1, 94.56]

Radius of gyration: 32.78 Å; Cα contacts (8 Å, |Δi|>4): 163; chains: 1; bounding box: 94×38×92 Å

Nearest PDB structures (foldseek):
  8zxq-assembly1_A  TM=2.612E-01  e=5.145E-01  Synechocystis sp. PCC 6803 substr. Kazusa
  4o8y-assembly1_B  TM=3.459E-01  e=8.005E-01  Saccharomyces cerevisiae S288C
  8gdw-assembly1_BBB  TM=2.430E-01  e=1.938E+00  Synechocystis sp. PCC 6803
  5njt-assembly1_x  TM=2.049E-01  e=1.819E+00  Bacillus subtilis subsp. subtilis str. 168
  8dg5-assembly1_K  TM=2.150E-01  e=6.039E+00  Drosophila melanogaster